Protein AF-A0A4R5PEP9-F1 (afdb_monomer_lite)

Organism: NCBI:txid948102

Secondary structure (DSSP, 8-state):
-HHHHHHHHHHHHHHHHSBPSSSPP---EE-GGGB-HHHHHHHHHHHHTT-S-SSGGG-SS----SS-SS--HHHHHHHHHHHHHHHHHHHHTT-HHHHHHHHHHHHHHHHHHHHTTTHHHHHHHHHHHT--B-TTSEE--GGGS----SS-SS----S---S----PPPSSB--TTHHHHHHHHHHHHHHHHHHHHHHHTT---SSPPP-HHHHHHHHHHHHHHHHHHHHHHHHH--TT-HHHHHHHHHHHHHHHHHHHHHHHHHHHHHHHHHHHHHHHHHHHHSS---------HHHHHHHHHHHHHHHHHTT---

Foldseek 3Di:
DVVLLVVLLVLLVVQQQDFDPDQDFWLKDFDCVQAFPVVVVVVVVCVVVCLDPRAPLPNPDPSDDQPLDQLDVVLLVVQLVVLVVQLVVCVVVVNPVSNVVSVVSNVVSVCCNVVVVCVVVSQVVCVVVRRGHDDCSIHTQDVQVQDDPDDDDDDPPDPDDPHRDDRDGRPGGCHNLSSLLVLLVVLLVLLVVLVVVCVVVVNDDVDDRDPSSVLSSVLRVLSSVLVVLVVVCVVPPDPPPVVSVVVSVVSSSVSSVSSSVSNVVSVVSVVSVVVVVVVVVVCVVPPDPPPCDDPCVVVVVVVVVVVVVVCVVVVNDD

pLDDT: mean 74.17, std 15.55, range [28.64, 94.75]

Radius of gyration: 32.86 Å; chains: 1; bounding box: 74×78×91 Å

Sequence (318 aa):
MVGTITAISERIEAASLGRWPGPPHGYPRLNEAKLGRFSLGKARRALACGFVARQPQLQLVPMRHAPAGPVSLHELAVVAAAALGVCVVSAIVHSQAGFVAGVAVLFAGFFVLQTGIHRPVVRTVLNATGFRYDLGAIEYVPWVYGLPVAAASGRTFAAALPLPTPARRPNGAVGPDCAIVVVAEQICAELRQDQQYARDVGLVLGKTPVDTKEQMHQIAWAVADLIAHRQRVQAIAGEGDRDWINAVTEERQALIERVAALELRRQEMTEALEVMAEAAAELSDSAPAAPVVPDLSDLYANSLVHRQAANVIAGGAR

Structure (mmCIF, N/CA/C/O backbone):
data_AF-A0A4R5PEP9-F1
#
_entry.id   AF-A0A4R5PEP9-F1
#
loop_
_atom_site.group_PDB
_atom_site.id
_atom_site.type_symbol
_atom_site.label_atom_id
_atom_site.label_alt_id
_atom_site.label_comp_id
_atom_site.label_asym_id
_atom_site.label_entity_id
_atom_site.label_seq_id
_atom_site.pdbx_PDB_ins_code
_atom_site.Cartn_x
_atom_site.Cartn_y
_atom_site.Cartn_z
_atom_site.occupancy
_atom_site.B_iso_or_equiv
_atom_site.auth_seq_id
_atom_site.auth_comp_id
_atom_site.auth_asym_id
_atom_site.auth_atom_id
_atom_site.pdbx_PDB_model_num
ATOM 1 N N . MET A 1 1 ? -1.327 -4.677 25.835 1.00 61.41 1 MET A N 1
ATOM 2 C CA . MET A 1 1 ? -0.383 -4.776 24.698 1.00 61.41 1 MET A CA 1
ATOM 3 C C . MET A 1 1 ? 0.039 -6.218 24.422 1.00 61.41 1 MET A C 1
ATOM 5 O O . MET A 1 1 ? -0.234 -6.680 23.327 1.00 61.41 1 MET A O 1
ATOM 9 N N . VAL A 1 2 ? 0.604 -6.958 25.391 1.00 69.88 2 VAL A N 1
ATOM 10 C CA . VAL A 1 2 ? 1.016 -8.371 25.191 1.00 69.88 2 VAL A CA 1
ATOM 11 C C . VAL A 1 2 ? -0.133 -9.263 24.689 1.00 69.88 2 VAL A C 1
ATOM 13 O O . VAL A 1 2 ? 0.041 -9.959 23.698 1.00 69.88 2 VAL A O 1
ATOM 16 N N . GLY A 1 3 ? -1.332 -9.171 25.281 1.00 81.00 3 GLY A N 1
ATOM 17 C CA . GLY A 1 3 ? -2.499 -9.943 24.816 1.00 81.00 3 GLY A CA 1
ATOM 18 C C . GLY A 1 3 ? -2.953 -9.602 23.388 1.00 81.00 3 GLY A C 1
ATOM 19 O O . GLY A 1 3 ? -3.305 -10.492 22.621 1.00 81.00 3 GLY A O 1
ATOM 20 N N . THR A 1 4 ? -2.878 -8.325 22.999 1.00 83.62 4 THR A N 1
ATOM 21 C CA . THR A 1 4 ? -3.208 -7.863 21.640 1.00 83.62 4 THR A CA 1
ATOM 22 C C 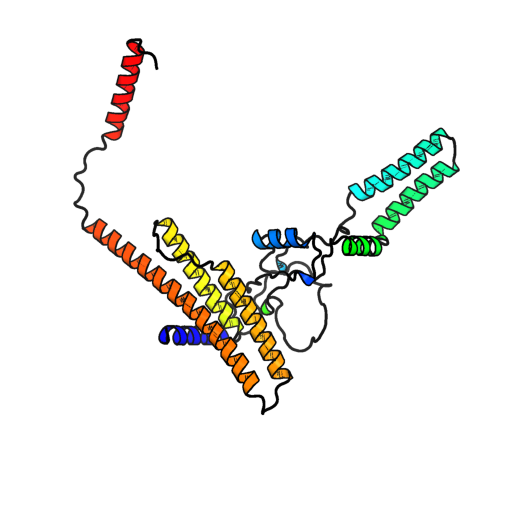. THR A 1 4 ? -2.215 -8.404 20.612 1.00 83.62 4 THR A C 1
ATOM 24 O O . THR A 1 4 ? -2.617 -8.803 19.525 1.00 83.62 4 THR A O 1
ATOM 27 N N . ILE A 1 5 ? -0.924 -8.457 20.956 1.00 84.94 5 ILE A N 1
ATOM 28 C CA . ILE A 1 5 ? 0.119 -8.997 20.075 1.00 84.94 5 ILE A CA 1
ATOM 29 C C . ILE A 1 5 ? -0.123 -10.488 19.820 1.00 84.94 5 ILE A C 1
ATOM 31 O O . ILE A 1 5 ? -0.126 -10.899 18.664 1.00 84.94 5 ILE A O 1
ATOM 35 N N . THR A 1 6 ? -0.401 -11.284 20.859 1.00 89.81 6 THR A N 1
ATOM 36 C CA . THR A 1 6 ? -0.697 -12.719 20.703 1.00 89.81 6 THR A CA 1
ATOM 37 C C . THR A 1 6 ? -1.926 -12.956 19.825 1.00 89.81 6 THR A C 1
ATOM 39 O O . THR A 1 6 ? -1.854 -13.730 18.874 1.00 89.81 6 THR A O 1
ATOM 42 N N . ALA A 1 7 ? -3.018 -12.222 20.064 1.00 91.31 7 ALA A N 1
ATOM 43 C CA . ALA A 1 7 ? -4.235 -12.338 19.259 1.00 91.31 7 ALA A CA 1
ATOM 44 C C . ALA A 1 7 ? -4.005 -11.974 17.779 1.00 91.31 7 ALA A C 1
ATOM 46 O O . ALA A 1 7 ? -4.570 -12.592 16.876 1.00 91.31 7 ALA A O 1
ATOM 47 N N . ILE A 1 8 ? -3.158 -10.976 17.508 1.00 92.38 8 ILE A N 1
ATOM 48 C CA . ILE A 1 8 ? -2.789 -10.598 16.139 1.00 92.38 8 ILE A CA 1
ATOM 49 C C . ILE A 1 8 ? -1.901 -11.659 15.492 1.00 92.38 8 ILE A C 1
ATOM 51 O O . ILE A 1 8 ? -2.132 -11.997 14.332 1.00 92.38 8 ILE A O 1
ATOM 55 N N . SER A 1 9 ? -0.943 -12.229 16.223 1.00 90.88 9 SER A N 1
ATOM 56 C CA . SER A 1 9 ? -0.132 -13.349 15.736 1.00 90.88 9 SER A CA 1
ATOM 57 C C . SER A 1 9 ? -0.999 -14.546 15.342 1.00 90.88 9 SER A C 1
ATOM 59 O O . SER A 1 9 ? -0.843 -15.056 14.236 1.00 90.88 9 SER A O 1
ATOM 61 N N . GLU A 1 10 ? -1.975 -14.927 16.168 1.00 93.81 10 GLU A N 1
ATOM 62 C CA . GLU A 1 10 ? -2.927 -16.005 15.859 1.00 93.81 10 GLU A CA 1
ATOM 63 C C . GLU A 1 10 ? -3.783 -15.685 14.622 1.00 93.81 10 GLU A C 1
ATOM 65 O O . GLU A 1 10 ? -3.951 -16.529 13.738 1.00 93.81 10 GLU A O 1
ATOM 70 N N . ARG A 1 11 ? -4.277 -14.442 14.495 1.00 94.75 11 ARG A N 1
ATOM 71 C CA . ARG A 1 11 ? -4.997 -13.988 13.287 1.00 94.75 11 ARG A CA 1
ATOM 72 C C . ARG A 1 11 ? -4.119 -14.070 12.037 1.00 94.75 11 ARG A C 1
ATOM 74 O O . ARG A 1 11 ? -4.609 -14.465 10.979 1.00 94.75 11 ARG A O 1
ATOM 81 N N . ILE A 1 12 ? -2.839 -13.712 12.141 1.00 93.38 12 ILE A N 1
ATOM 82 C CA . ILE A 1 12 ? -1.870 -13.794 11.039 1.00 93.38 12 ILE A CA 1
ATOM 83 C C . ILE A 1 12 ? -1.604 -15.255 10.670 1.00 93.38 12 ILE A C 1
ATOM 85 O O . ILE A 1 12 ? -1.601 -15.588 9.486 1.00 93.38 12 ILE A O 1
ATOM 89 N N . GLU A 1 13 ? -1.422 -16.141 11.647 1.00 93.38 13 GLU A N 1
ATOM 90 C CA . GLU A 1 13 ? -1.238 -17.574 11.403 1.00 93.38 13 GLU A CA 1
ATOM 91 C C . GLU A 1 13 ? -2.459 -18.184 10.709 1.00 93.38 13 GLU A C 1
ATOM 93 O O . GLU A 1 13 ? -2.311 -18.832 9.668 1.00 93.38 13 GLU A O 1
ATOM 98 N N . ALA A 1 14 ? -3.669 -17.886 11.186 1.00 92.38 14 ALA A N 1
ATOM 99 C CA . ALA A 1 14 ? -4.906 -18.328 10.549 1.00 92.38 14 ALA A CA 1
ATOM 100 C C . ALA A 1 14 ? -5.034 -17.803 9.106 1.00 92.38 14 ALA A C 1
ATOM 102 O O . ALA A 1 14 ? -5.351 -18.561 8.184 1.00 92.38 14 ALA A O 1
ATOM 103 N N . ALA A 1 15 ? -4.730 -16.520 8.878 1.00 91.56 15 ALA A N 1
ATOM 104 C CA . ALA A 1 15 ? -4.754 -15.917 7.547 1.00 91.56 15 ALA A CA 1
ATOM 105 C C . ALA A 1 15 ? -3.687 -16.507 6.608 1.00 91.56 15 ALA A C 1
ATOM 107 O O . ALA A 1 15 ? -3.926 -16.616 5.405 1.00 91.56 15 ALA A O 1
ATOM 108 N N . SER A 1 16 ? -2.535 -16.927 7.140 1.00 91.56 16 SER A N 1
ATOM 109 C CA . SER A 1 16 ? -1.430 -17.483 6.350 1.00 91.56 16 SER A CA 1
ATOM 110 C C . SER A 1 16 ? -1.781 -18.796 5.657 1.00 91.56 16 SER A C 1
ATOM 112 O O . SER A 1 16 ? -1.345 -19.022 4.525 1.00 91.56 16 SER A O 1
ATOM 114 N N . LEU A 1 17 ? -2.600 -19.622 6.314 1.00 90.44 17 LEU A N 1
ATOM 115 C CA . LEU A 1 17 ? -3.097 -20.902 5.806 1.00 90.44 17 LEU A CA 1
ATOM 116 C C . LEU A 1 17 ? -4.329 -20.725 4.905 1.00 90.44 17 LEU A C 1
ATOM 118 O O . LEU A 1 17 ? -4.669 -21.608 4.115 1.00 90.44 17 LEU A O 1
ATOM 122 N N . GLY A 1 18 ? -5.000 -19.579 5.023 1.00 86.06 18 GLY A N 1
ATOM 123 C CA . GLY A 1 18 ? -6.186 -19.233 4.259 1.00 86.06 18 GLY A CA 1
ATOM 124 C C . GLY A 1 18 ? -5.909 -18.940 2.784 1.00 86.06 18 GLY A C 1
ATOM 125 O O . GLY A 1 18 ? -4.776 -18.761 2.329 1.00 86.06 18 GLY A O 1
ATOM 126 N N . ARG A 1 19 ? -6.996 -18.859 2.013 1.00 85.12 19 ARG A N 1
ATOM 127 C CA . ARG A 1 19 ? -6.963 -18.328 0.645 1.00 85.12 19 ARG A CA 1
ATOM 128 C C . ARG A 1 19 ? -6.951 -16.806 0.680 1.00 85.12 19 ARG A C 1
ATOM 130 O O . ARG A 1 19 ? -7.539 -16.197 1.569 1.00 85.12 19 ARG A O 1
ATOM 137 N N . TRP A 1 20 ? -6.383 -16.199 -0.357 1.00 82.12 20 TRP A N 1
ATOM 138 C CA . TRP A 1 20 ? -6.458 -14.755 -0.557 1.00 82.12 20 TRP A CA 1
ATOM 139 C C . TRP A 1 20 ? -7.922 -14.261 -0.544 1.00 82.12 20 TRP A C 1
ATOM 141 O O . TRP A 1 20 ? -8.744 -14.773 -1.324 1.00 82.12 20 TRP A O 1
ATOM 151 N N . PRO A 1 21 ? -8.266 -13.261 0.294 1.00 82.88 21 PRO A N 1
ATOM 152 C CA . PRO A 1 21 ? -9.639 -12.761 0.411 1.00 82.88 21 PRO A CA 1
ATOM 153 C C . PRO A 1 21 ? -10.102 -12.058 -0.871 1.00 82.88 21 PRO A C 1
ATOM 155 O O . PRO A 1 21 ? -11.269 -12.128 -1.251 1.00 82.88 21 PRO A O 1
ATOM 158 N N . GLY A 1 22 ? -9.163 -11.446 -1.590 1.00 81.69 22 GLY A N 1
ATOM 159 C CA . GLY A 1 22 ? -9.367 -10.746 -2.848 1.00 81.69 22 GLY A CA 1
ATOM 160 C C . GLY A 1 22 ? -8.065 -10.663 -3.644 1.00 81.69 22 GLY A C 1
ATOM 161 O O . GLY A 1 22 ? -7.030 -11.157 -3.192 1.00 81.69 22 GLY A O 1
ATOM 162 N N . PRO A 1 23 ? -8.098 -10.084 -4.854 1.00 77.00 23 PRO A N 1
ATOM 163 C CA . PRO A 1 23 ? -6.879 -9.733 -5.569 1.00 77.00 23 PRO A CA 1
ATOM 164 C C . PRO A 1 23 ? -6.067 -8.750 -4.711 1.00 77.00 23 PRO A C 1
ATOM 166 O O . PRO A 1 23 ? -6.632 -7.742 -4.282 1.00 77.00 23 PRO A O 1
ATOM 169 N N . PRO A 1 24 ? -4.781 -9.018 -4.438 1.00 76.25 24 PRO A N 1
ATOM 170 C CA . PRO A 1 24 ? -4.016 -8.204 -3.508 1.00 76.25 24 PRO A CA 1
ATOM 171 C C . PRO A 1 24 ? -3.857 -6.766 -4.001 1.00 76.25 24 PRO A C 1
ATOM 173 O O . PRO A 1 24 ? -3.758 -6.496 -5.207 1.00 76.25 24 PRO A O 1
ATOM 176 N N . HIS A 1 25 ? -3.796 -5.834 -3.054 1.00 81.50 25 HIS A N 1
ATOM 177 C CA . HIS A 1 25 ? -3.420 -4.459 -3.340 1.00 81.50 25 HIS A CA 1
ATOM 178 C C . HIS A 1 25 ? -1.918 -4.366 -3.613 1.00 81.50 25 HIS A C 1
ATOM 180 O O . HIS A 1 25 ? -1.113 -5.046 -2.977 1.00 81.50 25 HIS A O 1
ATOM 186 N N . GLY A 1 26 ? -1.538 -3.510 -4.566 1.00 75.12 26 GLY A N 1
ATOM 187 C CA . GLY A 1 26 ? -0.158 -3.441 -5.031 1.00 75.12 26 GLY A CA 1
ATOM 188 C C . GLY A 1 26 ? 0.692 -2.268 -4.580 1.00 75.12 26 GLY A C 1
ATOM 189 O O . GLY A 1 26 ? 1.854 -2.222 -4.963 1.00 75.12 26 GLY A O 1
ATOM 190 N N . TYR A 1 27 ? 0.153 -1.358 -3.767 1.00 83.38 27 TYR A N 1
ATOM 191 C CA . TYR A 1 27 ? 0.903 -0.290 -3.086 1.00 83.38 27 TYR A CA 1
ATOM 192 C C . TYR A 1 27 ? 2.051 0.314 -3.921 1.00 83.38 27 TYR A C 1
ATOM 194 O O . TYR A 1 27 ? 3.219 0.098 -3.600 1.00 83.38 27 TYR A O 1
ATOM 202 N N . PRO A 1 28 ? 1.745 1.065 -4.995 1.00 82.00 28 PRO A N 1
ATOM 203 C CA . PRO A 1 28 ? 2.768 1.591 -5.891 1.00 82.00 28 PRO A CA 1
ATOM 204 C C . PRO A 1 28 ? 3.736 2.519 -5.150 1.00 82.00 28 PRO A C 1
ATOM 206 O O . PRO A 1 28 ? 3.300 3.402 -4.411 1.00 82.00 28 PRO A O 1
ATOM 209 N N . ARG A 1 29 ? 5.036 2.355 -5.394 1.00 81.31 29 ARG A N 1
ATOM 210 C CA . ARG A 1 29 ? 6.121 3.231 -4.934 1.00 81.31 29 ARG A CA 1
ATOM 211 C C . ARG A 1 29 ? 6.857 3.815 -6.126 1.00 81.31 29 ARG A C 1
ATOM 213 O O . ARG A 1 29 ? 6.985 3.187 -7.175 1.00 81.31 29 ARG A O 1
ATOM 220 N N . LEU A 1 30 ? 7.351 5.035 -5.952 1.00 82.31 30 LEU A N 1
ATOM 221 C CA . LEU A 1 30 ? 8.169 5.704 -6.949 1.00 82.31 30 LEU A CA 1
ATOM 222 C C . LEU A 1 30 ? 9.654 5.436 -6.693 1.00 82.31 30 LEU A C 1
ATOM 224 O O . LEU A 1 30 ? 10.160 5.738 -5.614 1.00 82.31 30 LEU A O 1
ATOM 228 N N . ASN A 1 31 ? 10.361 4.935 -7.701 1.00 80.81 31 ASN A N 1
ATOM 229 C CA . ASN A 1 31 ? 11.815 4.899 -7.700 1.00 80.81 31 ASN A CA 1
ATOM 230 C C . ASN A 1 31 ? 12.352 6.168 -8.369 1.00 80.81 31 ASN A C 1
ATOM 232 O O . ASN A 1 31 ? 12.391 6.294 -9.595 1.00 80.81 31 ASN A O 1
ATOM 236 N N . GLU A 1 32 ? 12.762 7.124 -7.541 1.00 82.69 32 GLU A N 1
ATOM 237 C CA . GLU A 1 32 ? 13.204 8.443 -7.998 1.00 82.69 32 GLU A CA 1
ATOM 238 C C . GLU A 1 32 ? 14.490 8.385 -8.823 1.00 82.69 32 GLU A C 1
ATOM 240 O O . GLU A 1 32 ? 14.664 9.187 -9.738 1.00 82.69 32 GLU A O 1
ATOM 245 N N . ALA A 1 33 ? 15.348 7.389 -8.584 1.00 80.44 33 ALA A N 1
ATOM 246 C CA . ALA A 1 33 ? 16.580 7.212 -9.346 1.00 80.44 33 ALA A CA 1
ATOM 247 C C . ALA A 1 33 ? 16.303 6.890 -10.825 1.00 80.44 33 ALA A C 1
ATOM 249 O O . ALA A 1 33 ? 17.102 7.228 -11.697 1.00 80.44 33 ALA A O 1
ATOM 250 N N . LYS A 1 34 ? 15.147 6.293 -11.132 1.00 74.75 34 LYS A N 1
ATOM 251 C CA . LYS A 1 34 ? 14.708 5.928 -12.490 1.00 74.75 34 LYS A CA 1
ATOM 252 C C . LYS A 1 34 ? 13.963 7.057 -13.214 1.00 74.75 34 LYS A C 1
ATOM 254 O O . LYS A 1 34 ? 13.465 6.877 -14.328 1.00 74.75 34 LYS A O 1
ATOM 259 N N . LEU A 1 35 ? 13.889 8.238 -12.598 1.00 77.62 35 LEU A N 1
ATOM 260 C CA . LEU A 1 35 ? 13.187 9.405 -13.119 1.00 77.62 35 LEU A CA 1
ATOM 261 C C . LEU A 1 35 ? 14.139 10.582 -13.300 1.00 77.62 35 LEU A C 1
ATOM 263 O O . LEU A 1 35 ? 15.104 10.768 -12.566 1.00 77.62 35 LEU A O 1
ATOM 267 N N . GLY A 1 36 ? 13.868 11.382 -14.321 1.00 79.94 36 GLY A N 1
ATOM 268 C CA . GLY A 1 36 ? 14.505 12.671 -14.510 1.00 79.94 36 GLY A CA 1
ATOM 269 C C . GLY A 1 36 ? 13.875 13.744 -13.620 1.00 79.94 36 GLY A C 1
ATOM 270 O O . GLY A 1 36 ? 12.715 13.652 -13.211 1.00 79.94 36 GLY A O 1
ATOM 271 N N . ARG A 1 37 ? 14.630 14.815 -13.355 1.00 81.44 37 ARG A N 1
ATOM 272 C CA . ARG A 1 37 ? 14.193 15.938 -12.505 1.00 81.44 37 ARG A CA 1
ATOM 273 C C . ARG A 1 37 ? 12.828 16.524 -12.895 1.00 81.44 37 ARG A C 1
ATOM 275 O O . ARG A 1 37 ? 12.067 16.929 -12.022 1.00 81.44 37 ARG A O 1
ATOM 282 N N . PHE A 1 38 ? 12.497 16.544 -14.190 1.00 76.56 38 PHE A N 1
ATOM 283 C CA . PHE A 1 38 ? 11.253 17.137 -14.687 1.00 76.56 38 PHE A CA 1
ATOM 284 C C . PHE A 1 38 ? 10.072 16.161 -14.684 1.00 76.56 38 PHE A C 1
ATOM 286 O O . PHE A 1 38 ? 8.922 16.586 -14.569 1.00 76.56 38 PHE A O 1
ATOM 293 N N . SER A 1 39 ? 10.328 14.853 -14.768 1.00 73.56 39 SER A N 1
ATOM 294 C CA . SER A 1 39 ? 9.279 13.829 -14.705 1.00 73.56 39 SER A CA 1
ATOM 295 C C . SER A 1 39 ? 8.881 13.494 -13.265 1.00 73.56 39 SER A C 1
ATOM 297 O O . SER A 1 39 ? 7.717 13.183 -13.007 1.00 73.56 39 SER A O 1
ATOM 299 N N . LEU A 1 40 ? 9.804 13.649 -12.313 1.00 81.12 40 LEU A N 1
ATOM 300 C CA . LEU A 1 40 ? 9.613 13.322 -10.900 1.00 81.12 40 LEU A CA 1
ATOM 301 C C . LEU A 1 40 ? 8.443 14.079 -10.252 1.00 81.12 40 LEU A C 1
ATOM 303 O O . LEU A 1 40 ? 7.574 13.459 -9.642 1.00 81.12 40 LEU A O 1
ATOM 307 N N . GLY A 1 41 ? 8.340 15.399 -10.438 1.00 79.31 41 GLY A N 1
ATOM 308 C CA . GLY A 1 41 ? 7.251 16.188 -9.843 1.00 79.31 41 GLY A CA 1
ATOM 309 C C . GLY A 1 41 ? 5.861 15.834 -10.389 1.00 79.31 41 GLY A C 1
ATOM 310 O O . GLY A 1 41 ? 4.860 15.923 -9.673 1.00 79.31 41 GLY A O 1
ATOM 311 N N . LYS A 1 42 ? 5.785 15.408 -11.655 1.00 78.00 42 LYS A N 1
ATOM 312 C CA . LYS A 1 42 ? 4.544 14.924 -12.270 1.00 78.00 42 LYS A CA 1
ATOM 313 C C . LYS A 1 42 ? 4.190 13.530 -11.758 1.00 78.00 42 LYS A C 1
ATOM 315 O O . LYS A 1 42 ? 3.029 13.279 -11.454 1.00 78.00 42 LYS A O 1
ATOM 320 N N . ALA A 1 43 ? 5.184 12.656 -11.622 1.00 74.81 43 ALA A N 1
ATOM 321 C CA . ALA A 1 43 ? 4.986 11.303 -11.124 1.00 74.81 43 ALA A CA 1
ATOM 322 C C . ALA A 1 43 ? 4.577 11.284 -9.640 1.00 74.81 43 ALA A C 1
ATOM 324 O O . ALA A 1 43 ? 3.622 10.594 -9.292 1.00 74.81 43 ALA A O 1
ATOM 325 N N . ARG A 1 44 ? 5.201 12.115 -8.787 1.00 81.31 44 ARG A N 1
ATOM 326 C CA . ARG A 1 44 ? 4.790 12.299 -7.382 1.00 81.31 44 ARG A CA 1
ATOM 327 C C . ARG A 1 44 ? 3.342 12.779 -7.273 1.00 81.31 44 ARG A C 1
ATOM 329 O O . ARG A 1 44 ? 2.564 12.198 -6.526 1.00 81.31 44 ARG A O 1
ATOM 336 N N . ARG A 1 45 ? 2.952 13.787 -8.064 1.00 79.25 45 ARG A N 1
ATOM 337 C CA . ARG A 1 45 ? 1.557 14.265 -8.110 1.00 79.25 45 ARG A CA 1
ATOM 338 C C . ARG A 1 45 ? 0.591 13.182 -8.580 1.00 79.25 45 ARG A C 1
ATOM 340 O O . ARG A 1 45 ? -0.456 13.001 -7.974 1.00 79.25 45 ARG A O 1
ATOM 347 N N . ALA A 1 46 ? 0.952 12.433 -9.619 1.00 74.69 46 ALA A N 1
ATOM 348 C CA . ALA A 1 46 ? 0.124 11.341 -10.113 1.00 74.69 46 ALA A CA 1
ATOM 349 C C . ALA A 1 46 ? -0.084 10.235 -9.061 1.00 74.69 46 ALA A C 1
ATOM 351 O O . ALA A 1 46 ? -1.187 9.702 -8.947 1.00 74.69 46 ALA A O 1
ATOM 352 N N . LEU A 1 47 ? 0.943 9.928 -8.264 1.00 77.44 47 LEU A N 1
ATOM 353 C CA . LEU A 1 47 ? 0.852 8.974 -7.159 1.00 77.44 47 LEU A CA 1
ATOM 354 C C . LEU A 1 47 ? 0.003 9.522 -5.999 1.00 77.44 47 LEU A C 1
ATOM 356 O O . LEU A 1 47 ? -0.891 8.828 -5.516 1.00 77.44 47 LEU A O 1
ATOM 360 N N . ALA A 1 48 ? 0.209 10.783 -5.609 1.00 76.94 48 ALA A N 1
ATOM 361 C CA . ALA A 1 48 ? -0.552 11.438 -4.543 1.00 76.94 48 ALA A CA 1
ATOM 362 C C . ALA A 1 48 ? -2.056 11.516 -4.862 1.00 76.94 48 ALA A C 1
ATOM 364 O O . ALA A 1 48 ? -2.887 11.135 -4.037 1.00 76.94 48 ALA A O 1
ATOM 365 N N . CYS A 1 49 ? -2.401 11.921 -6.088 1.00 75.12 49 CYS A N 1
ATOM 366 C CA . CYS A 1 49 ? -3.781 12.028 -6.561 1.00 75.12 49 CYS A CA 1
ATOM 367 C C . CYS A 1 49 ? -4.439 10.672 -6.882 1.00 75.12 49 CYS A C 1
ATOM 369 O O . CYS A 1 49 ? -5.600 10.646 -7.272 1.00 75.12 49 CYS A O 1
ATOM 371 N N . GLY A 1 50 ? -3.724 9.547 -6.747 1.00 69.00 50 GLY A N 1
ATOM 372 C CA . GLY A 1 50 ? -4.278 8.215 -7.014 1.00 69.00 50 GLY A CA 1
ATOM 373 C C . GLY A 1 50 ? -4.486 7.893 -8.497 1.00 69.00 50 GLY A C 1
ATOM 374 O O . GLY A 1 50 ? -5.165 6.922 -8.814 1.00 69.00 50 GLY A O 1
ATOM 375 N N . PHE A 1 51 ? -3.881 8.661 -9.410 1.00 68.19 51 PHE A N 1
ATOM 376 C CA . PHE A 1 51 ? -3.897 8.360 -10.847 1.00 68.19 51 PHE A CA 1
ATOM 377 C C . PHE A 1 51 ? -3.053 7.126 -11.197 1.00 68.19 51 PHE A C 1
ATOM 379 O O . PHE A 1 51 ? -3.208 6.550 -12.272 1.00 68.19 51 PHE A O 1
ATOM 386 N N . VAL A 1 52 ? -2.157 6.707 -10.296 1.00 66.00 52 VAL A N 1
ATOM 387 C CA . VAL A 1 52 ? -1.462 5.420 -10.387 1.00 66.00 52 VAL A CA 1
ATOM 388 C C . VAL A 1 52 ? -2.344 4.345 -9.777 1.00 66.00 52 VAL A C 1
ATOM 390 O O . VAL A 1 52 ? -2.556 4.318 -8.564 1.00 66.00 52 VAL A O 1
ATOM 393 N N . ALA A 1 53 ? -2.841 3.446 -10.623 1.00 63.38 53 ALA A N 1
ATOM 394 C CA . ALA A 1 53 ? -3.666 2.339 -10.174 1.00 63.38 53 ALA A CA 1
ATOM 395 C C . ALA A 1 53 ? -2.918 1.475 -9.148 1.00 63.38 53 ALA A C 1
ATOM 397 O O . ALA A 1 53 ? -1.722 1.202 -9.295 1.00 63.38 53 ALA A O 1
ATOM 398 N N . ARG A 1 54 ? -3.647 1.006 -8.126 1.00 66.25 54 ARG A N 1
ATOM 399 C CA . ARG A 1 54 ? -3.119 0.114 -7.079 1.00 66.25 54 ARG A CA 1
ATOM 400 C C . ARG A 1 54 ? -2.637 -1.226 -7.623 1.00 66.25 54 ARG A C 1
ATOM 402 O O . ARG A 1 54 ? -1.879 -1.897 -6.939 1.00 66.25 54 ARG A O 1
ATOM 409 N N . GLN A 1 55 ? -3.058 -1.608 -8.823 1.00 63.97 55 GLN A N 1
ATOM 410 C CA . GLN A 1 55 ? -2.596 -2.803 -9.512 1.00 63.97 55 GLN A CA 1
ATOM 411 C C . GLN A 1 55 ? -1.989 -2.410 -10.860 1.00 63.97 55 GLN A C 1
ATOM 413 O O . GLN A 1 55 ? -2.563 -1.568 -11.556 1.00 63.97 55 GLN A O 1
ATOM 418 N N . PRO A 1 56 ? -0.870 -3.034 -11.260 1.00 60.78 56 PRO A N 1
ATOM 419 C CA . PRO A 1 56 ? -0.203 -2.738 -12.522 1.00 60.78 56 PRO A CA 1
ATOM 420 C C . PRO A 1 56 ? -1.116 -3.045 -13.715 1.00 60.78 56 PRO A C 1
ATOM 422 O O . PRO A 1 56 ? -1.115 -2.315 -14.697 1.00 60.78 56 PRO A O 1
ATOM 425 N N . GLN A 1 57 ? -1.965 -4.070 -13.592 1.00 56.19 57 GLN A N 1
ATOM 426 C CA . GLN A 1 57 ? -2.924 -4.489 -14.621 1.00 56.19 57 GLN A CA 1
ATOM 427 C C . GLN A 1 57 ? -4.068 -3.485 -14.832 1.00 56.19 57 GLN A C 1
ATOM 429 O O . GLN A 1 57 ? -4.695 -3.488 -15.882 1.00 56.19 57 GLN A O 1
ATOM 434 N N . LEU A 1 58 ? -4.332 -2.612 -13.856 1.00 49.53 58 LEU A N 1
ATOM 435 C CA . LEU A 1 58 ? -5.369 -1.580 -13.935 1.00 49.53 58 LEU A CA 1
ATOM 436 C C . LEU A 1 58 ? -4.804 -0.209 -14.339 1.00 49.53 58 LEU A C 1
ATOM 438 O O . LEU A 1 58 ? -5.534 0.784 -14.316 1.00 49.53 58 LEU A O 1
ATOM 442 N N . GLN A 1 59 ? -3.517 -0.114 -14.702 1.00 55.66 59 GLN A N 1
ATOM 443 C CA . GLN A 1 59 ? -2.977 1.113 -15.286 1.00 55.66 59 GLN A CA 1
ATOM 444 C C . GLN A 1 59 ? -3.584 1.328 -16.679 1.00 55.66 59 GLN A C 1
ATOM 446 O O . GLN A 1 59 ? -3.076 0.854 -17.689 1.00 55.66 59 GLN A O 1
ATOM 451 N N . LEU A 1 60 ? -4.675 2.095 -16.724 1.00 43.81 60 LEU A N 1
ATOM 452 C CA . LEU A 1 60 ? -5.352 2.525 -17.955 1.00 43.81 60 LEU A CA 1
ATOM 453 C C . LEU A 1 60 ? -4.502 3.480 -18.803 1.00 43.81 60 LEU A C 1
ATOM 455 O O . LEU A 1 60 ? -4.794 3.714 -19.972 1.00 43.81 60 LEU A O 1
ATOM 459 N N . VAL A 1 61 ? -3.454 4.049 -18.211 1.00 42.84 61 VAL A N 1
ATOM 460 C CA . VAL A 1 61 ? -2.559 4.988 -18.872 1.00 42.84 61 VAL A CA 1
ATOM 461 C C . VAL A 1 61 ? -1.147 4.440 -18.726 1.00 42.84 61 VAL A C 1
ATOM 463 O O . VAL A 1 61 ? -0.630 4.453 -17.605 1.00 42.84 61 VAL A O 1
ATOM 466 N N . PRO A 1 62 ? -0.479 3.999 -19.809 1.00 47.75 62 PRO A N 1
ATOM 467 C CA . PRO A 1 62 ? 0.968 3.890 -19.769 1.00 47.75 62 PRO A CA 1
ATOM 468 C C . PRO A 1 62 ? 1.454 5.293 -19.422 1.00 47.75 62 PRO A C 1
ATOM 470 O O . PRO A 1 62 ? 1.249 6.217 -20.213 1.00 47.75 62 PRO A O 1
ATOM 473 N N . MET A 1 63 ? 1.982 5.491 -18.206 1.00 47.28 63 MET A N 1
ATOM 474 C CA . MET A 1 63 ? 2.601 6.756 -17.812 1.00 47.28 63 MET A CA 1
ATOM 475 C C . MET A 1 63 ? 3.511 7.148 -18.963 1.00 47.28 63 MET A C 1
ATOM 477 O O . MET A 1 63 ? 4.457 6.413 -19.254 1.00 47.28 63 MET A O 1
ATOM 481 N N . ARG A 1 64 ? 3.085 8.196 -19.691 1.00 44.38 64 ARG A N 1
ATOM 482 C CA . ARG A 1 64 ? 3.515 8.457 -21.065 1.00 44.38 64 ARG A CA 1
ATOM 483 C C . ARG A 1 64 ? 5.007 8.221 -21.137 1.00 44.38 64 ARG A C 1
ATOM 485 O O . ARG A 1 64 ? 5.766 8.941 -20.487 1.00 44.38 64 ARG A O 1
ATOM 492 N N . HIS A 1 65 ? 5.391 7.201 -21.902 1.00 46.06 65 HIS A N 1
ATOM 493 C CA . HIS A 1 65 ? 6.758 7.072 -22.364 1.00 46.06 65 HIS A CA 1
ATOM 494 C C . HIS A 1 65 ? 7.168 8.473 -22.824 1.00 46.06 65 HIS A C 1
ATOM 496 O O . HIS A 1 65 ? 6.365 9.163 -23.465 1.00 46.06 65 HIS A O 1
ATOM 502 N N . ALA A 1 66 ? 8.340 8.939 -22.385 1.00 38.97 66 ALA A N 1
ATOM 503 C CA . ALA A 1 66 ? 8.933 10.193 -22.847 1.00 38.97 66 ALA A CA 1
ATOM 504 C C . ALA A 1 66 ? 8.616 10.399 -24.345 1.00 38.97 66 ALA A C 1
ATOM 506 O O . ALA A 1 66 ? 8.630 9.384 -25.032 1.00 38.97 66 ALA A O 1
ATOM 507 N N . PRO A 1 67 ? 8.324 11.626 -24.832 1.00 43.22 67 PRO A N 1
ATOM 508 C CA . PRO A 1 67 ? 7.445 11.978 -25.970 1.00 43.22 67 PRO A CA 1
ATOM 509 C C . PRO A 1 67 ? 7.477 11.207 -27.308 1.00 43.22 67 PRO A C 1
ATOM 511 O O . PRO A 1 67 ? 6.714 11.553 -28.195 1.00 43.22 67 PRO A O 1
ATOM 514 N N . ALA A 1 68 ? 8.217 10.117 -27.456 1.00 43.50 68 ALA A N 1
ATOM 515 C CA . ALA A 1 68 ? 8.026 9.052 -28.436 1.00 43.50 68 ALA A CA 1
ATOM 516 C C . ALA A 1 68 ? 6.696 8.270 -28.263 1.00 43.50 68 ALA A C 1
ATOM 518 O O . ALA A 1 68 ? 6.667 7.041 -28.360 1.00 43.50 68 ALA A O 1
ATOM 519 N N . GLY A 1 69 ? 5.597 8.973 -27.973 1.00 48.56 69 GLY A N 1
ATOM 520 C CA . GLY A 1 69 ? 4.237 8.453 -28.101 1.00 48.56 69 GLY A CA 1
ATOM 521 C C . GLY A 1 69 ? 3.833 8.294 -29.577 1.00 48.56 69 GLY A C 1
ATOM 522 O O . GLY A 1 69 ? 4.673 8.460 -30.464 1.00 48.56 69 GLY A O 1
ATOM 523 N N . PRO A 1 70 ? 2.564 7.951 -29.874 1.00 51.00 70 PRO A N 1
ATOM 524 C CA . PRO A 1 70 ? 2.073 7.955 -31.253 1.00 51.00 70 PRO A CA 1
ATOM 525 C C . PRO A 1 70 ? 2.345 9.329 -31.878 1.00 51.00 70 PRO A C 1
ATOM 527 O O . PRO A 1 70 ? 2.139 10.334 -31.196 1.00 51.00 70 PRO A O 1
ATOM 530 N N . VAL A 1 71 ? 2.836 9.342 -33.127 1.00 52.28 71 VAL A N 1
ATOM 531 C CA . VAL A 1 71 ? 3.236 10.550 -33.877 1.00 52.28 71 VAL A CA 1
ATOM 532 C C . VAL A 1 71 ? 2.228 11.654 -33.602 1.00 52.28 71 VAL A C 1
ATOM 534 O O . VAL A 1 71 ? 1.051 11.531 -33.951 1.00 52.28 71 VAL A O 1
ATOM 537 N N . SER A 1 72 ? 2.657 12.699 -32.900 1.00 57.81 72 SER A N 1
ATOM 538 C CA . SER A 1 72 ? 1.726 13.764 -32.556 1.00 57.81 72 SER A CA 1
ATOM 539 C C . SER A 1 72 ? 1.459 14.591 -33.812 1.00 57.81 72 SER A C 1
ATOM 541 O O . SER A 1 72 ? 2.375 14.868 -34.586 1.00 57.81 72 SER A O 1
ATOM 543 N N . LEU A 1 73 ? 0.209 15.015 -34.031 1.00 57.28 73 LEU A N 1
ATOM 544 C CA . LEU A 1 73 ? -0.150 15.877 -35.172 1.00 57.28 73 LEU A CA 1
ATOM 545 C C . LEU A 1 73 ? 0.746 17.124 -35.266 1.00 57.28 73 LEU A C 1
ATOM 547 O O . LEU A 1 73 ? 0.972 17.652 -36.350 1.00 57.28 73 LEU A O 1
ATOM 551 N N . HIS A 1 74 ? 1.293 17.563 -34.132 1.00 63.91 74 HIS A N 1
ATOM 552 C CA . HIS A 1 74 ? 2.202 18.695 -34.056 1.00 63.91 74 HIS A CA 1
ATOM 553 C C . HIS A 1 74 ? 3.588 18.409 -34.663 1.00 63.91 74 HIS A C 1
ATOM 555 O O . HIS A 1 74 ? 4.128 19.262 -35.358 1.00 63.91 74 HIS A O 1
ATOM 561 N N . GLU A 1 75 ? 4.142 17.205 -34.483 1.00 65.62 75 GLU A N 1
ATOM 562 C CA . GLU A 1 75 ? 5.415 16.799 -35.109 1.00 65.62 75 GLU A CA 1
ATOM 563 C C . GLU A 1 75 ? 5.287 16.712 -36.636 1.00 65.62 75 GLU A C 1
ATOM 565 O O . GLU A 1 75 ? 6.170 17.155 -37.371 1.00 65.62 75 GLU A O 1
ATOM 570 N N . LEU A 1 76 ? 4.142 16.216 -37.114 1.00 67.62 76 LEU A N 1
ATOM 571 C CA . LEU A 1 76 ? 3.788 16.183 -38.535 1.00 67.62 76 LEU A CA 1
ATOM 572 C C . LEU A 1 76 ? 3.623 17.594 -39.121 1.00 67.62 76 LEU A C 1
ATOM 574 O O . LEU A 1 76 ? 4.064 17.851 -40.241 1.00 67.62 76 LEU A O 1
ATOM 578 N N . ALA A 1 77 ? 3.043 18.521 -38.354 1.00 73.44 77 ALA A N 1
ATOM 579 C CA . ALA A 1 77 ? 2.837 19.902 -38.779 1.00 73.44 77 ALA A CA 1
ATOM 580 C C . ALA A 1 77 ? 4.157 20.655 -39.010 1.00 73.44 77 ALA A C 1
ATOM 582 O O . ALA A 1 77 ? 4.252 21.425 -39.962 1.00 73.44 77 ALA A O 1
ATOM 583 N N . VAL A 1 78 ? 5.189 20.413 -38.193 1.00 77.19 78 VAL A N 1
ATOM 584 C CA . VAL A 1 78 ? 6.505 21.061 -38.354 1.00 77.19 78 VAL A CA 1
ATOM 585 C C . VAL A 1 78 ? 7.202 20.589 -39.632 1.00 77.19 78 VAL A C 1
ATOM 587 O O . VAL A 1 78 ? 7.708 21.411 -40.396 1.00 77.19 78 VAL A O 1
ATOM 590 N N . VAL A 1 79 ? 7.179 19.280 -39.905 1.00 76.62 79 VAL A N 1
ATOM 591 C CA . VAL A 1 79 ? 7.743 18.709 -41.142 1.00 76.62 79 VAL A CA 1
ATOM 592 C C . VAL A 1 79 ? 6.980 19.214 -42.369 1.00 76.62 79 VAL A C 1
ATOM 594 O O . VAL A 1 79 ? 7.596 19.614 -43.358 1.00 76.62 79 VAL A O 1
ATOM 597 N N . ALA A 1 80 ? 5.648 19.263 -42.291 1.00 75.75 80 ALA A N 1
ATOM 598 C CA . ALA A 1 80 ? 4.809 19.773 -43.368 1.00 75.75 80 ALA A CA 1
ATOM 599 C C . ALA A 1 80 ? 5.037 21.268 -43.634 1.00 75.75 80 ALA A C 1
ATOM 601 O O . ALA A 1 80 ? 5.153 21.665 -44.791 1.00 75.75 80 ALA A O 1
ATOM 602 N N . ALA A 1 81 ? 5.157 22.087 -42.586 1.00 82.25 81 ALA A N 1
ATOM 603 C CA . ALA A 1 81 ? 5.407 23.521 -42.706 1.00 82.25 81 ALA A CA 1
ATOM 604 C C . ALA A 1 81 ? 6.778 23.819 -43.330 1.00 82.25 81 ALA A C 1
ATOM 606 O O . ALA A 1 81 ? 6.875 24.664 -44.219 1.00 82.25 81 ALA A O 1
ATOM 607 N N . ALA A 1 82 ? 7.827 23.099 -42.914 1.00 80.19 82 ALA A N 1
ATOM 608 C CA . ALA A 1 82 ? 9.169 23.266 -43.467 1.00 80.19 82 ALA A CA 1
ATOM 609 C C . ALA A 1 82 ? 9.209 22.936 -44.967 1.00 80.19 82 ALA A C 1
ATOM 611 O O . ALA A 1 82 ? 9.744 23.703 -45.767 1.00 80.19 82 ALA A O 1
ATOM 612 N N . ALA A 1 83 ? 8.589 21.827 -45.365 1.00 78.31 83 ALA A N 1
ATOM 613 C CA . ALA A 1 83 ? 8.554 21.427 -46.762 1.00 78.31 83 ALA A CA 1
ATOM 614 C C . ALA A 1 83 ? 7.650 22.312 -47.627 1.00 78.31 83 ALA A C 1
ATOM 616 O O . ALA A 1 83 ? 8.026 22.635 -48.751 1.00 78.31 83 ALA A O 1
ATOM 617 N N . LEU A 1 84 ? 6.505 22.766 -47.103 1.00 82.06 84 LEU A N 1
ATOM 618 C CA . LEU A 1 84 ? 5.682 23.779 -47.769 1.00 82.06 84 LEU A CA 1
ATOM 619 C C . LEU A 1 84 ? 6.473 25.068 -47.995 1.00 82.06 84 LEU A C 1
ATOM 621 O O . LEU A 1 84 ? 6.423 25.612 -49.093 1.00 82.06 84 LEU A O 1
ATOM 625 N N . GLY A 1 85 ? 7.254 25.517 -47.009 1.00 81.88 85 GLY A N 1
ATOM 626 C CA . GLY A 1 85 ? 8.140 26.673 -47.156 1.00 81.88 85 GLY A CA 1
ATOM 627 C C . GLY A 1 85 ? 9.146 26.500 -48.297 1.00 81.88 85 GLY A C 1
ATOM 628 O O . GLY A 1 85 ? 9.265 27.377 -49.152 1.00 81.88 85 GLY A O 1
ATOM 629 N N . VAL A 1 86 ? 9.810 25.340 -48.372 1.00 80.69 86 VAL A N 1
ATOM 630 C CA . VAL A 1 86 ? 10.754 25.019 -49.459 1.00 80.69 86 VAL A CA 1
ATOM 631 C C . VAL A 1 86 ? 10.049 24.970 -50.818 1.00 80.69 86 VAL A C 1
ATOM 633 O O . VAL A 1 86 ? 10.553 25.545 -51.784 1.00 80.69 86 VAL A O 1
ATOM 636 N N . CYS A 1 87 ? 8.871 24.348 -50.906 1.00 75.00 87 CYS A N 1
ATOM 637 C CA . CYS A 1 87 ? 8.091 24.278 -52.143 1.00 75.00 87 CYS A CA 1
ATOM 638 C C . CYS A 1 87 ? 7.623 25.661 -52.618 1.00 75.00 87 CYS A C 1
ATOM 640 O O . CYS A 1 87 ? 7.724 25.955 -53.806 1.00 75.00 87 CYS A O 1
ATOM 642 N N . VAL A 1 88 ? 7.158 26.524 -51.708 1.00 82.69 88 VAL A N 1
ATOM 643 C CA . VAL A 1 88 ? 6.688 27.882 -52.029 1.00 82.69 88 VAL A CA 1
ATOM 644 C C . VAL A 1 88 ? 7.839 28.760 -52.514 1.00 82.69 88 VAL A C 1
ATOM 646 O O . VAL A 1 88 ? 7.726 29.381 -53.568 1.00 82.69 88 VAL A O 1
ATOM 649 N N . VAL A 1 89 ? 8.974 28.770 -51.809 1.00 84.19 89 VAL A N 1
ATOM 650 C CA . VAL A 1 89 ? 10.164 29.530 -52.234 1.00 84.19 89 VAL A CA 1
ATOM 651 C C . VAL A 1 89 ? 10.670 29.030 -53.589 1.00 84.19 89 VAL A C 1
ATOM 653 O O . VAL A 1 89 ? 10.998 29.828 -54.465 1.00 84.19 89 VAL A O 1
ATOM 656 N N . SER A 1 90 ? 10.667 27.716 -53.807 1.00 80.06 90 SER A N 1
ATOM 657 C CA . SER A 1 90 ? 11.103 27.126 -55.077 1.00 80.06 90 SER A CA 1
ATOM 658 C C . SER A 1 90 ? 10.155 27.435 -56.233 1.00 80.06 90 SER A C 1
ATOM 660 O O . SER A 1 90 ? 10.622 27.651 -57.350 1.00 80.06 90 SER A O 1
ATOM 662 N N . ALA A 1 91 ? 8.846 27.507 -55.972 1.00 77.75 91 ALA A N 1
ATOM 663 C CA . ALA A 1 91 ? 7.850 27.924 -56.955 1.00 77.75 91 ALA A CA 1
ATOM 664 C C . ALA A 1 91 ? 8.029 29.398 -57.352 1.00 77.75 91 ALA A C 1
ATOM 666 O O . ALA A 1 91 ? 7.989 29.713 -58.536 1.00 77.75 91 ALA A O 1
ATOM 667 N N . ILE A 1 92 ? 8.318 30.282 -56.389 1.00 82.69 92 ILE A N 1
ATOM 668 C CA . ILE A 1 92 ? 8.615 31.702 -56.651 1.00 82.69 92 ILE A CA 1
ATOM 669 C C . ILE A 1 92 ? 9.867 31.842 -57.533 1.00 82.69 92 ILE A C 1
ATOM 671 O O . ILE A 1 92 ? 9.889 32.629 -58.479 1.00 82.69 92 ILE A O 1
ATOM 675 N N . VAL A 1 93 ? 10.897 31.036 -57.271 1.00 85.75 93 VAL A N 1
ATOM 676 C CA . VAL A 1 93 ? 12.169 31.047 -58.017 1.00 85.75 93 VAL A CA 1
ATOM 677 C C . VAL A 1 93 ? 12.108 30.190 -59.300 1.00 85.75 93 VAL A C 1
ATOM 679 O O . VAL A 1 93 ? 13.092 30.092 -60.024 1.00 85.75 93 VAL A O 1
ATOM 682 N N . HIS A 1 94 ? 10.956 29.586 -59.624 1.00 85.12 94 HIS A N 1
ATOM 683 C CA . HIS A 1 94 ? 10.756 28.700 -60.784 1.00 85.12 94 HIS A CA 1
ATOM 684 C C . HIS A 1 94 ? 11.747 27.518 -60.850 1.00 85.12 94 HIS A C 1
ATOM 686 O O . HIS A 1 94 ? 12.064 26.995 -61.919 1.00 85.12 94 HIS A O 1
ATOM 692 N N . SER A 1 95 ? 12.231 27.062 -59.693 1.00 85.62 95 SER A N 1
ATOM 693 C CA . SER A 1 95 ? 13.177 25.953 -59.592 1.00 85.62 95 SER A CA 1
ATOM 694 C C . SER A 1 95 ? 12.439 24.625 -59.451 1.00 85.62 95 SER A C 1
ATOM 696 O O . SER A 1 95 ? 11.951 24.273 -58.374 1.00 85.62 95 SER A O 1
ATOM 698 N N . GLN A 1 96 ? 12.407 23.844 -60.534 1.00 81.31 96 GLN A N 1
ATOM 699 C CA . GLN A 1 96 ? 11.867 22.479 -60.503 1.00 81.31 96 GLN A CA 1
ATOM 700 C C . GLN A 1 96 ? 12.642 21.584 -59.524 1.00 81.31 96 GLN A C 1
ATOM 702 O O . GLN A 1 96 ? 12.043 20.784 -58.808 1.00 81.31 96 GLN A O 1
ATOM 707 N N . ALA A 1 97 ? 13.964 21.766 -59.431 1.00 79.44 97 ALA A N 1
ATOM 708 C CA . ALA A 1 97 ? 14.809 21.020 -58.503 1.00 79.44 97 ALA A CA 1
ATOM 709 C C . ALA A 1 97 ? 14.453 21.313 -57.035 1.00 79.44 97 ALA A C 1
ATOM 711 O O . ALA A 1 97 ? 14.390 20.394 -56.220 1.00 79.44 97 ALA A O 1
ATOM 712 N N . GLY A 1 98 ? 14.159 22.575 -56.707 1.00 74.44 98 GLY A N 1
ATOM 713 C CA . GLY A 1 98 ? 13.744 22.969 -55.361 1.00 74.44 98 GLY A CA 1
ATOM 714 C C . GLY A 1 98 ? 12.369 22.416 -54.972 1.00 74.44 98 GLY A C 1
ATOM 715 O O . GLY A 1 98 ? 12.174 21.974 -53.840 1.00 74.44 98 GLY A O 1
ATOM 716 N N . PHE A 1 99 ? 11.434 22.344 -55.926 1.00 77.69 99 PHE A N 1
ATOM 717 C CA . PHE A 1 99 ? 10.123 21.730 -55.701 1.00 77.69 99 PHE A CA 1
ATOM 718 C C . PHE A 1 99 ? 10.235 20.220 -55.433 1.00 77.69 99 PHE A C 1
ATOM 720 O O . PHE A 1 99 ? 9.677 19.721 -54.455 1.00 77.69 99 PHE A O 1
ATOM 727 N N . VAL A 1 100 ? 11.016 19.495 -56.246 1.00 82.31 100 VAL A N 1
ATOM 728 C CA . VAL A 1 100 ? 11.276 18.058 -56.041 1.00 82.31 100 VAL A CA 1
ATOM 729 C C . VAL A 1 100 ? 11.977 17.810 -54.702 1.00 82.31 100 VAL A C 1
ATOM 731 O O . VAL A 1 100 ? 11.603 16.885 -53.981 1.00 82.31 100 VAL A O 1
ATOM 734 N N . ALA A 1 101 ? 12.933 18.662 -54.321 1.00 78.31 101 ALA A N 1
ATOM 735 C CA . ALA A 1 101 ? 13.594 18.584 -53.021 1.00 78.31 101 ALA A CA 1
ATOM 736 C C . ALA A 1 101 ? 12.610 18.779 -51.851 1.00 78.31 101 ALA A C 1
ATOM 738 O O . ALA A 1 101 ? 12.663 18.026 -50.881 1.00 78.31 101 ALA A O 1
ATOM 739 N N . GLY A 1 102 ? 11.669 19.725 -51.949 1.00 78.06 102 GLY A N 1
ATOM 740 C CA . GLY A 1 102 ? 10.637 19.937 -50.928 1.00 78.06 102 GLY A CA 1
ATOM 741 C C . GLY A 1 102 ? 9.708 18.728 -50.746 1.00 78.06 102 GLY A C 1
ATOM 742 O O . GLY A 1 102 ? 9.452 18.304 -49.617 1.00 78.06 102 GLY A O 1
ATOM 743 N N . VAL A 1 103 ? 9.269 18.103 -51.845 1.00 81.06 103 VAL A N 1
ATOM 744 C CA . VAL A 1 103 ? 8.461 16.868 -51.803 1.00 81.06 103 VAL A CA 1
ATOM 745 C C . VAL A 1 103 ? 9.260 15.691 -51.231 1.00 81.06 103 VAL A C 1
ATOM 747 O O . VAL A 1 103 ? 8.733 14.920 -50.426 1.00 81.06 103 VAL A O 1
ATOM 750 N N . ALA A 1 104 ? 10.543 15.567 -51.580 1.00 81.94 104 ALA A N 1
ATOM 751 C CA . ALA A 1 104 ? 11.419 14.538 -51.024 1.00 81.94 104 ALA A CA 1
ATOM 752 C C . ALA A 1 104 ? 11.605 14.695 -49.504 1.00 81.94 104 ALA A C 1
ATOM 754 O O . ALA A 1 104 ? 11.588 13.699 -48.784 1.00 81.94 104 ALA A O 1
ATOM 755 N N . VAL A 1 105 ? 11.709 15.929 -48.996 1.00 83.88 105 VAL A N 1
ATOM 756 C CA . VAL A 1 105 ? 11.781 16.216 -47.551 1.00 83.88 105 VAL A CA 1
ATOM 757 C C . VAL A 1 105 ? 10.485 15.828 -46.830 1.00 83.88 105 VAL A C 1
ATOM 759 O O . VAL A 1 105 ? 10.559 15.265 -45.739 1.00 83.88 105 VAL A O 1
ATOM 762 N N . LEU A 1 106 ? 9.310 16.042 -47.438 1.00 81.94 106 LEU A N 1
ATOM 763 C CA . LEU A 1 106 ? 8.030 15.549 -46.901 1.00 81.94 106 LEU A CA 1
ATOM 764 C C . LEU A 1 106 ? 8.018 14.030 -46.765 1.00 81.94 106 LEU A C 1
ATOM 766 O O . LEU A 1 106 ? 7.724 13.514 -45.688 1.00 81.94 106 LEU A O 1
ATOM 770 N N . PHE A 1 107 ? 8.351 13.318 -47.844 1.00 79.88 107 PHE A N 1
ATOM 771 C CA . PHE A 1 107 ? 8.353 11.856 -47.853 1.00 79.88 107 PHE A CA 1
ATOM 772 C C . PHE A 1 107 ? 9.395 11.280 -46.893 1.00 79.88 107 PHE A C 1
ATOM 774 O O . PHE A 1 107 ? 9.080 10.373 -46.126 1.00 79.88 107 PHE A O 1
ATOM 781 N N . ALA A 1 108 ? 10.611 11.829 -46.882 1.00 82.50 108 ALA A N 1
ATOM 782 C CA . ALA A 1 108 ? 11.668 11.401 -45.974 1.00 82.50 108 ALA A CA 1
ATOM 783 C C . ALA A 1 108 ? 11.310 11.696 -44.510 1.00 82.50 108 ALA A C 1
ATOM 785 O O . ALA A 1 108 ? 11.466 10.828 -43.655 1.00 82.50 108 ALA A O 1
ATOM 786 N N . GLY A 1 109 ? 10.775 12.884 -44.212 1.00 78.56 109 GLY A N 1
ATOM 787 C CA . GLY A 1 109 ? 10.334 13.255 -42.869 1.00 78.56 109 GLY A CA 1
ATOM 788 C C . GLY A 1 109 ? 9.173 12.389 -42.377 1.00 78.56 109 GLY A C 1
ATOM 789 O O . GLY A 1 109 ? 9.214 11.890 -41.253 1.00 78.56 109 GLY A O 1
ATOM 790 N N . PHE A 1 110 ? 8.185 12.123 -43.237 1.00 78.44 110 PHE A N 1
ATOM 791 C CA . PHE A 1 110 ? 7.093 11.195 -42.945 1.00 78.44 110 PHE A CA 1
ATOM 792 C C . PHE A 1 110 ? 7.612 9.776 -42.693 1.00 78.44 110 PHE A C 1
ATOM 794 O O . PHE A 1 110 ? 7.258 9.163 -41.689 1.00 78.44 110 PHE A O 1
ATOM 801 N N . PHE A 1 111 ? 8.510 9.277 -43.545 1.00 76.94 111 PHE A N 1
ATOM 802 C CA . PHE A 1 111 ? 9.107 7.953 -43.397 1.00 76.94 111 PHE A CA 1
ATOM 803 C C . PHE A 1 111 ? 9.912 7.831 -42.097 1.00 76.94 111 PHE A C 1
ATOM 805 O O . PHE A 1 111 ? 9.757 6.854 -41.369 1.00 76.94 111 PHE A O 1
ATOM 812 N N . VAL A 1 112 ? 10.720 8.833 -41.740 1.00 76.44 112 VAL A N 1
ATOM 813 C CA . VAL A 1 112 ? 11.491 8.860 -40.482 1.00 76.44 112 VAL A CA 1
ATOM 814 C C . VAL A 1 112 ? 10.578 8.922 -39.252 1.00 76.44 112 VAL A C 1
ATOM 816 O O . VAL A 1 112 ? 10.882 8.288 -38.234 1.00 76.44 112 VAL A O 1
ATOM 819 N N . LEU A 1 113 ? 9.456 9.646 -39.327 1.00 74.38 113 LEU A N 1
ATOM 820 C CA . LEU A 1 113 ? 8.446 9.690 -38.264 1.00 74.38 113 LEU A CA 1
ATOM 821 C C . LEU A 1 113 ? 7.717 8.348 -38.119 1.00 74.38 113 LEU A C 1
ATOM 823 O O . LEU A 1 113 ? 7.587 7.839 -37.004 1.00 74.38 113 LEU A O 1
ATOM 827 N N . GLN A 1 114 ? 7.301 7.749 -39.238 1.00 69.94 114 GLN A N 1
ATOM 828 C CA . GLN A 1 114 ? 6.544 6.499 -39.276 1.00 69.94 114 GLN A CA 1
ATOM 829 C C . GLN A 1 114 ? 7.393 5.293 -38.847 1.00 69.94 114 GLN A C 1
ATOM 831 O O . GLN A 1 114 ? 6.939 4.466 -38.059 1.00 69.94 114 GLN A O 1
ATOM 836 N N . THR A 1 115 ? 8.638 5.208 -39.323 1.00 70.31 115 THR A N 1
ATOM 837 C CA . THR A 1 115 ? 9.580 4.134 -38.957 1.00 70.31 115 THR A CA 1
ATOM 838 C C . THR A 1 115 ? 10.151 4.302 -37.551 1.00 70.31 115 THR A C 1
ATOM 840 O O . THR A 1 115 ? 10.624 3.339 -36.953 1.00 70.31 115 THR A O 1
ATOM 843 N N . GLY A 1 116 ? 10.110 5.516 -36.992 1.00 66.69 116 GLY A N 1
ATOM 844 C CA . GLY A 1 116 ? 10.599 5.789 -35.645 1.00 66.69 116 GLY A CA 1
ATOM 845 C C . GLY A 1 116 ? 12.124 5.725 -35.503 1.00 66.69 116 GLY A C 1
ATOM 846 O O . GLY A 1 116 ? 12.615 5.637 -34.381 1.00 66.69 116 GLY A O 1
ATOM 847 N N . ILE A 1 117 ? 12.885 5.805 -36.600 1.00 72.31 117 ILE A N 1
ATOM 848 C CA . ILE A 1 117 ? 14.363 5.743 -36.593 1.00 72.31 117 ILE A CA 1
ATOM 849 C C . ILE A 1 117 ? 14.986 6.878 -35.756 1.00 72.31 117 ILE A C 1
ATOM 851 O O . ILE A 1 117 ? 16.055 6.718 -35.174 1.00 72.31 117 ILE A O 1
ATOM 855 N N . HIS A 1 118 ? 14.295 8.012 -35.628 1.00 69.50 118 HIS A N 1
ATOM 856 C CA . HIS A 1 118 ? 14.727 9.165 -34.831 1.00 69.50 118 HIS A CA 1
ATOM 857 C C . HIS A 1 118 ? 14.515 8.988 -33.310 1.00 69.50 118 HIS A C 1
ATOM 859 O O . HIS A 1 118 ? 15.083 9.733 -32.507 1.00 69.50 118 HIS A O 1
ATOM 865 N N . ARG A 1 119 ? 13.721 7.995 -32.884 1.00 69.06 119 ARG A N 1
ATOM 866 C CA . ARG A 1 119 ? 13.368 7.750 -31.475 1.00 69.06 119 ARG A CA 1
ATOM 867 C C . ARG A 1 119 ? 14.559 7.545 -30.533 1.00 69.06 119 ARG A C 1
ATOM 869 O O . ARG A 1 119 ? 14.504 8.121 -29.447 1.00 69.06 119 ARG A O 1
ATOM 876 N N . PRO A 1 120 ? 15.621 6.777 -30.863 1.00 69.75 120 PRO A N 1
ATOM 877 C CA . PRO A 1 120 ? 16.786 6.670 -29.987 1.00 69.75 120 PRO A CA 1
ATOM 878 C C . PRO A 1 120 ? 17.448 8.029 -29.755 1.00 69.75 120 PRO A C 1
ATOM 880 O O . PRO A 1 120 ? 17.749 8.355 -28.614 1.00 69.75 120 PRO A O 1
ATOM 883 N N . VAL A 1 121 ? 17.593 8.859 -30.792 1.00 71.19 121 VAL A N 1
ATOM 884 C CA . VAL A 1 121 ? 18.196 10.197 -30.673 1.00 71.19 121 VAL A CA 1
ATOM 885 C C . VAL A 1 121 ? 17.338 11.101 -29.791 1.00 71.19 121 VAL A C 1
ATOM 887 O O . VAL A 1 121 ? 17.843 11.685 -28.833 1.00 71.19 121 VAL A O 1
ATOM 890 N N . VAL A 1 122 ? 16.029 11.154 -30.046 1.00 69.44 122 VAL A N 1
ATOM 891 C CA . VAL A 1 122 ? 15.083 11.928 -29.230 1.00 69.44 122 VAL A CA 1
ATOM 892 C C . VAL A 1 122 ? 15.089 11.450 -27.779 1.00 69.44 122 VAL A C 1
ATOM 894 O O . VAL A 1 122 ? 15.142 12.270 -26.866 1.00 69.44 122 VAL A O 1
ATOM 897 N N . ARG A 1 123 ? 15.122 10.136 -27.534 1.00 68.12 123 ARG A N 1
ATOM 898 C CA . ARG A 1 123 ? 15.211 9.575 -26.180 1.00 68.12 123 ARG A CA 1
ATOM 899 C C . ARG A 1 123 ? 16.507 9.978 -25.483 1.00 68.12 123 ARG A C 1
ATOM 901 O O . ARG A 1 123 ? 16.458 10.344 -24.314 1.00 68.12 123 ARG A O 1
ATOM 908 N N . THR A 1 124 ? 17.643 9.962 -26.175 1.00 73.81 124 THR A N 1
ATOM 909 C CA . THR A 1 124 ? 18.930 10.395 -25.611 1.00 73.81 124 THR A CA 1
ATOM 910 C C . THR A 1 124 ? 18.908 11.879 -25.248 1.00 73.81 124 THR A C 1
ATOM 912 O O . THR A 1 124 ? 19.306 12.240 -24.142 1.00 73.81 124 THR A O 1
ATOM 915 N N . VAL A 1 125 ? 18.358 12.733 -26.117 1.00 73.38 125 VAL A N 1
ATOM 916 C CA . VAL A 1 125 ? 18.196 14.175 -25.853 1.00 73.38 125 VAL A CA 1
ATOM 917 C C . VAL A 1 125 ? 17.241 14.421 -24.680 1.00 73.38 125 VAL A C 1
ATOM 919 O O . VAL A 1 125 ? 17.532 15.218 -23.790 1.00 73.38 125 VAL A O 1
ATOM 922 N N . LEU A 1 126 ? 16.117 13.707 -24.614 1.00 68.62 126 LEU A N 1
ATOM 923 C CA . LEU A 1 126 ? 15.149 13.818 -23.517 1.00 68.62 126 LEU A CA 1
ATOM 924 C C . LEU A 1 126 ? 15.723 13.326 -22.186 1.00 68.62 126 LEU A C 1
ATOM 926 O O . LEU A 1 126 ? 15.505 13.939 -21.141 1.00 68.62 126 LEU A O 1
ATOM 930 N N . ASN A 1 127 ? 16.500 12.246 -22.220 1.00 70.00 127 ASN A N 1
ATOM 931 C CA . ASN A 1 127 ? 17.210 11.750 -21.050 1.00 70.00 127 ASN A CA 1
ATOM 932 C C . ASN A 1 127 ? 18.233 12.783 -20.558 1.00 70.00 127 ASN A C 1
ATOM 934 O O . ASN A 1 127 ? 18.246 13.090 -19.367 1.00 70.00 127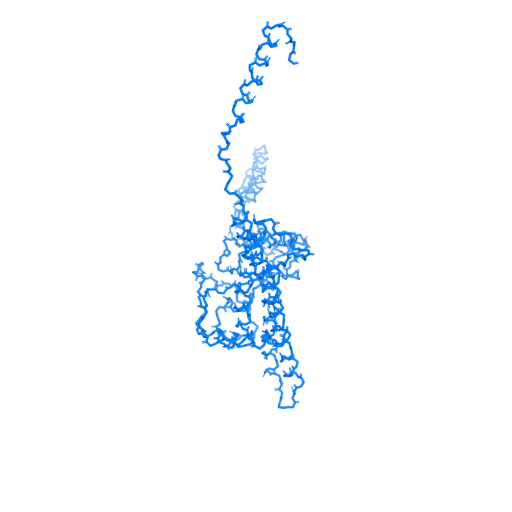 ASN A O 1
ATOM 938 N N . ALA A 1 128 ? 19.019 13.370 -21.466 1.00 73.19 128 ALA A N 1
ATOM 939 C CA . ALA A 1 128 ? 20.000 14.408 -21.144 1.00 73.19 128 ALA A CA 1
ATOM 940 C C . ALA A 1 128 ? 19.352 15.697 -20.608 1.00 73.19 128 ALA A C 1
ATOM 942 O O . ALA A 1 128 ? 19.879 16.336 -19.702 1.00 73.19 128 ALA A O 1
ATOM 943 N N . THR A 1 129 ? 18.172 16.061 -21.114 1.00 74.62 129 THR A N 1
ATOM 944 C CA . THR A 1 129 ? 17.425 17.247 -20.660 1.00 74.62 129 THR A CA 1
ATOM 945 C C . THR A 1 129 ? 16.657 17.022 -19.354 1.00 74.62 129 THR A C 1
ATOM 947 O O . THR A 1 129 ? 16.161 17.983 -18.766 1.00 74.62 129 THR A O 1
ATOM 950 N N . GLY A 1 130 ? 16.608 15.791 -18.831 1.00 67.94 130 GLY A N 1
ATOM 951 C CA . GLY A 1 130 ? 16.003 15.475 -17.534 1.00 67.94 130 GLY A CA 1
ATOM 952 C C . GLY A 1 130 ? 14.537 15.033 -17.597 1.00 67.94 130 GLY A C 1
ATOM 953 O O . GLY A 1 130 ? 13.856 15.056 -16.571 1.00 67.94 130 GLY A O 1
ATOM 954 N N . PHE A 1 131 ? 14.065 14.602 -18.771 1.00 68.50 131 PHE A N 1
ATOM 955 C CA . PHE A 1 131 ? 12.767 13.950 -18.996 1.00 68.50 131 PHE A CA 1
ATOM 956 C C . PHE A 1 131 ? 12.855 12.416 -18.979 1.00 68.50 131 PHE A C 1
ATOM 958 O O . PHE A 1 131 ? 11.950 11.735 -19.465 1.00 68.50 131 PHE A O 1
ATOM 965 N N . ARG A 1 132 ? 13.930 11.859 -18.405 1.00 69.25 132 ARG A N 1
ATOM 966 C CA . ARG A 1 132 ? 14.101 10.410 -18.259 1.00 69.25 132 ARG A CA 1
ATOM 967 C C . ARG A 1 132 ? 12.898 9.790 -17.540 1.00 69.25 132 ARG A C 1
ATOM 969 O O . ARG A 1 132 ? 12.434 10.300 -16.515 1.00 69.25 132 ARG A O 1
ATOM 976 N N . TYR A 1 133 ? 12.405 8.689 -18.090 1.00 66.94 133 TYR A N 1
ATOM 977 C CA . TYR A 1 133 ? 11.370 7.859 -17.486 1.00 66.94 133 TYR A CA 1
ATOM 978 C C . TYR A 1 133 ? 11.669 6.406 -17.844 1.00 66.94 133 TYR A C 1
ATOM 980 O O . TYR A 1 133 ? 11.391 5.972 -18.965 1.00 66.94 133 TYR A O 1
ATOM 988 N N . ASP A 1 134 ? 12.299 5.679 -16.924 1.00 65.00 134 ASP A N 1
ATOM 989 C CA . ASP A 1 134 ? 12.670 4.288 -17.166 1.00 65.00 134 ASP A CA 1
ATOM 990 C C . ASP A 1 134 ? 11.520 3.325 -16.846 1.00 65.00 134 ASP A C 1
ATOM 992 O O . ASP A 1 134 ? 10.675 3.564 -15.978 1.00 65.00 134 ASP A O 1
ATOM 996 N N . LEU A 1 135 ? 11.491 2.206 -17.574 1.00 59.00 135 LEU A N 1
ATOM 997 C CA . LEU A 1 135 ? 10.559 1.112 -17.311 1.00 59.00 135 LEU A CA 1
ATOM 998 C C . LEU A 1 135 ? 10.837 0.563 -15.903 1.00 59.00 135 LEU A C 1
ATOM 1000 O O . LEU A 1 135 ? 11.973 0.225 -15.573 1.00 59.00 135 LEU A O 1
ATOM 1004 N N . GLY A 1 136 ? 9.805 0.516 -15.059 1.00 63.59 136 GLY A N 1
ATOM 1005 C CA . GLY A 1 136 ? 9.943 0.155 -13.644 1.00 63.59 136 GLY A CA 1
ATOM 1006 C C . GLY A 1 136 ? 10.294 1.323 -12.715 1.00 63.59 136 GLY A C 1
ATOM 1007 O O . GLY A 1 136 ? 10.790 1.083 -11.618 1.00 63.59 136 GLY A O 1
ATOM 1008 N N . ALA A 1 137 ? 10.063 2.575 -13.133 1.00 70.44 137 ALA A N 1
ATOM 1009 C CA . ALA A 1 137 ? 10.066 3.731 -12.229 1.00 70.44 137 ALA A CA 1
ATOM 1010 C C . ALA A 1 137 ? 8.926 3.687 -11.194 1.00 70.44 137 ALA A C 1
ATOM 1012 O O . ALA A 1 137 ? 9.041 4.285 -10.128 1.00 70.44 137 ALA A O 1
ATOM 1013 N N . ILE A 1 138 ? 7.835 2.985 -11.511 1.00 73.50 138 ILE A N 1
ATOM 1014 C CA . ILE A 1 138 ? 6.786 2.633 -10.554 1.00 73.50 138 ILE A CA 1
ATOM 1015 C C . ILE A 1 138 ? 6.997 1.174 -10.189 1.00 73.50 138 ILE A C 1
ATOM 1017 O O . ILE A 1 138 ? 6.925 0.296 -11.050 1.00 73.50 138 ILE A O 1
ATOM 1021 N N . GLU A 1 139 ? 7.265 0.943 -8.917 1.00 76.19 139 GLU A N 1
ATOM 1022 C CA . GLU A 1 139 ? 7.473 -0.376 -8.347 1.00 76.19 139 GLU A CA 1
ATOM 1023 C C . GLU A 1 139 ? 6.218 -0.764 -7.566 1.00 76.19 139 GLU A C 1
ATOM 1025 O O . GLU A 1 139 ? 5.571 0.084 -6.950 1.00 76.19 139 GLU A O 1
ATOM 1030 N N . TYR A 1 140 ? 5.851 -2.037 -7.627 1.00 79.62 140 TYR A N 1
ATOM 1031 C CA . TYR A 1 140 ? 4.755 -2.600 -6.846 1.00 79.62 140 TYR A CA 1
ATOM 1032 C C . TYR A 1 140 ? 5.306 -3.699 -5.945 1.00 79.62 140 TYR A C 1
ATOM 1034 O O . TYR A 1 140 ? 6.361 -4.275 -6.220 1.00 79.62 140 TYR A O 1
ATOM 1042 N N . VAL A 1 141 ? 4.563 -4.009 -4.889 1.00 81.12 141 VAL A N 1
ATOM 1043 C CA . VAL A 1 141 ? 4.896 -5.111 -3.981 1.00 81.12 141 VAL A CA 1
ATOM 1044 C C . VAL A 1 141 ? 4.854 -6.472 -4.702 1.00 81.12 141 VAL A C 1
ATOM 1046 O O . VAL A 1 141 ? 4.054 -6.672 -5.625 1.00 81.12 141 VAL A O 1
ATOM 1049 N N . PRO A 1 142 ? 5.711 -7.428 -4.303 1.00 74.81 142 PRO A N 1
ATOM 1050 C CA . PRO A 1 142 ? 6.040 -8.597 -5.118 1.00 74.81 142 PRO A CA 1
ATOM 1051 C C . PRO A 1 142 ? 4.865 -9.555 -5.352 1.00 74.81 142 PRO A C 1
ATOM 1053 O O . PRO A 1 142 ? 4.752 -10.126 -6.431 1.00 74.81 142 PRO A O 1
ATOM 1056 N N . TRP A 1 143 ? 3.947 -9.700 -4.394 1.00 75.81 143 TRP A N 1
ATOM 1057 C CA . TRP A 1 143 ? 2.812 -10.635 -4.483 1.00 75.81 143 TRP A CA 1
ATOM 1058 C C . TRP A 1 143 ? 1.720 -10.231 -5.491 1.00 75.81 143 TRP A C 1
ATOM 1060 O O . TRP A 1 143 ? 0.798 -11.003 -5.749 1.00 75.81 143 TRP A O 1
ATOM 1070 N N . VAL A 1 144 ? 1.802 -9.033 -6.073 1.00 70.56 144 VAL A N 1
ATOM 1071 C CA . VAL A 1 144 ? 0.882 -8.555 -7.125 1.00 70.56 144 VAL A CA 1
ATOM 1072 C C . VAL A 1 144 ? 1.212 -9.179 -8.474 1.00 70.56 144 VAL A C 1
ATOM 1074 O O . VAL A 1 144 ? 0.341 -9.374 -9.323 1.00 70.56 144 VAL A O 1
ATOM 1077 N N . TYR A 1 145 ? 2.485 -9.499 -8.672 1.00 62.75 145 TYR A N 1
ATOM 1078 C CA . TYR A 1 145 ? 2.975 -10.234 -9.818 1.00 62.75 145 TYR A CA 1
ATOM 1079 C C . TYR A 1 145 ? 2.868 -11.710 -9.441 1.00 62.75 145 TYR A C 1
ATOM 1081 O O . TYR A 1 145 ? 3.758 -12.228 -8.778 1.00 62.75 145 TYR A O 1
ATOM 1089 N N . GLY A 1 146 ? 1.724 -12.339 -9.745 1.00 49.28 146 GLY A N 1
ATOM 1090 C CA . GLY A 1 146 ? 1.381 -13.695 -9.295 1.00 49.28 146 GLY A CA 1
ATOM 1091 C C . GLY A 1 146 ? 2.598 -14.625 -9.214 1.00 49.28 146 GLY A C 1
ATOM 1092 O O . GLY A 1 146 ? 3.264 -14.859 -10.218 1.00 49.28 146 GLY A O 1
ATOM 1093 N N . LEU A 1 147 ? 2.907 -15.094 -8.002 1.00 37.62 147 LEU A N 1
ATOM 1094 C CA . LEU A 1 147 ? 4.090 -15.909 -7.714 1.00 37.62 147 LEU A CA 1
ATOM 1095 C C . LEU A 1 147 ? 4.106 -17.172 -8.596 1.00 37.62 147 LEU A C 1
ATOM 1097 O O . LEU A 1 147 ? 3.082 -17.845 -8.734 1.00 37.62 147 LEU A O 1
ATOM 1101 N N . PRO A 1 148 ? 5.277 -17.503 -9.166 1.00 40.31 148 PRO A N 1
ATOM 1102 C CA . PRO A 1 148 ? 6.140 -18.451 -8.472 1.00 40.31 148 PRO A CA 1
ATOM 1103 C C . PRO A 1 148 ? 7.580 -17.939 -8.318 1.00 40.31 148 PRO A C 1
ATOM 1105 O O . PRO A 1 148 ? 8.259 -17.608 -9.289 1.00 40.31 148 PRO A O 1
ATOM 1108 N N . VAL A 1 149 ? 8.065 -17.927 -7.072 1.00 43.00 149 VAL A N 1
ATOM 1109 C CA . VAL A 1 149 ? 9.486 -17.763 -6.733 1.00 43.00 149 VAL A CA 1
ATOM 1110 C C . VAL A 1 149 ? 10.167 -19.117 -6.898 1.00 43.00 149 VAL A C 1
ATOM 1112 O O . VAL A 1 149 ? 10.156 -19.947 -5.998 1.00 43.00 149 VAL A O 1
ATOM 1115 N N . ALA A 1 150 ? 10.732 -19.335 -8.077 1.00 30.31 150 ALA A N 1
ATOM 1116 C CA . ALA A 1 150 ? 11.902 -20.174 -8.301 1.00 30.31 150 ALA A CA 1
ATOM 1117 C C . ALA A 1 150 ? 12.456 -19.789 -9.678 1.00 30.31 150 ALA A C 1
ATOM 1119 O O . ALA A 1 150 ? 11.769 -19.940 -10.680 1.00 30.31 150 ALA A O 1
ATOM 1120 N N . ALA A 1 151 ? 13.687 -19.281 -9.721 1.00 31.70 151 ALA A N 1
ATOM 1121 C CA . ALA A 1 151 ? 14.427 -18.908 -10.932 1.00 31.70 151 ALA A CA 1
ATOM 1122 C C . ALA A 1 151 ? 13.992 -17.618 -11.662 1.00 31.70 151 ALA A C 1
ATOM 1124 O O . ALA A 1 151 ? 13.373 -17.658 -12.719 1.00 31.70 151 ALA A O 1
ATOM 1125 N N . ALA A 1 152 ? 14.459 -16.463 -11.179 1.00 28.64 152 ALA A N 1
ATOM 1126 C CA . ALA A 1 152 ? 14.962 -15.410 -12.071 1.00 28.64 152 ALA A CA 1
ATOM 1127 C C . ALA A 1 152 ? 15.792 -14.391 -11.279 1.00 28.64 152 ALA A C 1
ATOM 1129 O O . ALA A 1 152 ? 15.343 -13.288 -10.971 1.00 28.64 152 ALA A O 1
ATOM 1130 N N . SER A 1 153 ? 17.043 -14.737 -10.991 1.00 28.78 153 SER A N 1
ATOM 1131 C CA . SER A 1 153 ? 18.068 -13.711 -10.846 1.00 28.78 153 SER A CA 1
ATOM 1132 C C . SER A 1 153 ? 18.175 -12.958 -12.183 1.00 28.78 153 SER A C 1
ATOM 1134 O O . SER A 1 153 ? 18.533 -13.519 -13.215 1.00 28.78 153 SER A O 1
ATOM 1136 N N . GLY A 1 154 ? 17.807 -11.675 -12.183 1.00 31.33 154 GLY A N 1
ATOM 1137 C CA . GLY A 1 154 ? 18.290 -10.723 -13.186 1.00 31.33 154 GLY A CA 1
ATOM 1138 C C . GLY A 1 154 ? 17.576 -10.641 -14.540 1.00 31.33 154 GLY A C 1
ATOM 1139 O O . GLY A 1 154 ? 18.250 -10.398 -15.538 1.00 31.33 154 GLY A O 1
ATOM 1140 N N . ARG A 1 155 ? 16.242 -10.749 -14.632 1.00 29.09 155 ARG A N 1
ATOM 1141 C CA . ARG A 1 155 ? 15.544 -10.392 -15.886 1.00 29.09 155 ARG A CA 1
ATOM 1142 C C . ARG A 1 155 ? 14.472 -9.317 -15.709 1.00 29.09 155 ARG A C 1
ATOM 1144 O O . ARG A 1 155 ? 13.440 -9.512 -15.078 1.00 29.09 155 ARG A O 1
ATOM 1151 N N . THR A 1 156 ? 14.741 -8.183 -16.346 1.00 36.06 156 THR A N 1
ATOM 1152 C CA . THR A 1 156 ? 13.828 -7.101 -16.718 1.00 36.06 156 THR A CA 1
ATOM 1153 C C . THR A 1 156 ? 12.707 -7.632 -17.619 1.00 36.06 156 THR A C 1
ATOM 1155 O O . THR A 1 156 ? 12.794 -7.602 -18.843 1.00 36.06 156 THR A O 1
ATOM 1158 N N . PHE A 1 157 ? 11.630 -8.134 -17.020 1.00 40.72 157 PHE A N 1
ATOM 1159 C CA . PHE A 1 157 ? 10.454 -8.619 -17.743 1.00 40.72 157 PHE A CA 1
ATOM 1160 C C . PHE A 1 157 ? 9.341 -7.568 -17.751 1.00 40.72 157 PHE A C 1
ATOM 1162 O O . PHE A 1 157 ? 8.470 -7.555 -16.889 1.00 40.72 157 PHE A O 1
ATOM 1169 N N . ALA A 1 158 ? 9.362 -6.676 -18.743 1.00 36.75 158 ALA A N 1
ATOM 1170 C CA . ALA A 1 158 ? 8.247 -5.759 -19.008 1.00 36.75 158 ALA A CA 1
ATOM 1171 C C . ALA A 1 158 ? 8.059 -5.457 -20.508 1.00 36.75 158 ALA A C 1
ATOM 1173 O O . ALA A 1 158 ? 7.714 -4.339 -20.875 1.00 36.75 158 ALA A O 1
ATOM 1174 N N . ALA A 1 159 ? 8.302 -6.437 -21.386 1.00 31.75 159 ALA A N 1
ATOM 1175 C CA . ALA A 1 159 ? 8.062 -6.295 -22.831 1.00 31.75 159 ALA A CA 1
ATOM 1176 C C . ALA A 1 159 ? 6.865 -7.114 -23.354 1.00 31.75 159 ALA A C 1
ATOM 1178 O O . ALA A 1 159 ? 6.516 -6.999 -24.522 1.00 31.75 159 ALA A O 1
ATOM 1179 N N . ALA A 1 160 ? 6.214 -7.918 -22.511 1.00 30.80 160 ALA A N 1
ATOM 1180 C CA . ALA A 1 160 ? 5.084 -8.748 -22.925 1.00 30.80 160 ALA A CA 1
ATOM 1181 C C . ALA A 1 160 ? 4.069 -8.904 -21.787 1.00 30.80 160 ALA A C 1
ATOM 1183 O O . ALA A 1 160 ? 3.861 -9.999 -21.275 1.00 30.80 160 ALA A O 1
ATOM 1184 N N . LEU A 1 161 ? 3.454 -7.800 -21.358 1.00 41.78 161 LEU A N 1
ATOM 1185 C CA . LEU A 1 161 ? 2.176 -7.890 -20.655 1.00 41.78 161 LEU A CA 1
ATOM 1186 C C . LEU A 1 161 ? 1.083 -7.871 -21.736 1.00 41.78 161 LEU A C 1
ATOM 1188 O O . LEU A 1 161 ? 0.907 -6.831 -22.375 1.00 41.78 161 LEU A O 1
ATOM 1192 N N . PRO A 1 162 ? 0.390 -8.997 -22.004 1.00 34.88 162 PRO A N 1
ATOM 1193 C CA . PRO A 1 162 ? -0.835 -8.954 -22.790 1.00 34.88 162 PRO A CA 1
ATOM 1194 C C . PRO A 1 162 ? -1.879 -8.092 -22.060 1.00 34.88 162 PRO A C 1
ATOM 1196 O O . PRO A 1 162 ? -1.697 -7.772 -20.885 1.00 34.88 162 PRO A O 1
ATOM 1199 N N . LEU A 1 163 ? -2.931 -7.695 -22.789 1.00 39.22 163 LEU A N 1
ATOM 1200 C CA . LEU A 1 163 ? -4.098 -6.907 -22.347 1.00 39.22 163 LEU A CA 1
ATOM 1201 C C . LEU A 1 163 ? -4.470 -7.075 -20.861 1.00 39.22 163 LEU A C 1
ATOM 1203 O O . LEU A 1 163 ? -4.277 -8.163 -20.325 1.00 39.22 163 LEU A O 1
ATOM 1207 N N . PRO A 1 164 ? -5.086 -6.056 -20.219 1.00 42.22 164 PRO A N 1
ATOM 1208 C CA . PRO A 1 164 ? -5.400 -6.076 -18.793 1.00 42.22 164 PRO A CA 1
ATOM 1209 C C . PRO A 1 164 ? -6.315 -7.259 -18.457 1.00 42.22 164 PRO A C 1
ATOM 1211 O O . PRO A 1 164 ? -7.538 -7.184 -18.552 1.00 42.22 164 PRO A O 1
ATOM 1214 N N . THR A 1 165 ? -5.719 -8.388 -18.082 1.00 44.34 165 THR A N 1
ATOM 1215 C CA . THR A 1 165 ? -6.435 -9.494 -17.464 1.00 44.34 165 THR A CA 1
ATOM 1216 C C . THR A 1 165 ? -6.945 -9.003 -16.116 1.00 44.34 165 THR A C 1
ATOM 1218 O O . THR A 1 165 ? -6.212 -8.284 -15.433 1.00 44.34 165 THR A O 1
ATOM 1221 N N . PRO A 1 166 ? -8.180 -9.354 -15.717 1.00 50.81 166 PRO A N 1
ATOM 1222 C CA . PRO A 1 166 ? -8.713 -8.935 -14.432 1.00 50.81 166 PRO A CA 1
ATOM 1223 C C . PRO A 1 166 ? -7.769 -9.389 -13.324 1.00 50.81 166 PRO A C 1
ATOM 1225 O O . PRO A 1 166 ? -7.251 -10.509 -13.368 1.00 50.81 166 PRO A O 1
ATOM 1228 N N . ALA A 1 167 ? -7.560 -8.512 -12.343 1.00 57.75 167 ALA A N 1
ATOM 1229 C CA . ALA A 1 167 ? -6.715 -8.783 -11.195 1.00 57.75 167 ALA A CA 1
ATOM 1230 C C . ALA A 1 167 ? -7.103 -10.118 -10.565 1.00 57.75 167 ALA A C 1
ATOM 1232 O O . ALA A 1 167 ? -8.182 -10.270 -9.990 1.00 57.75 167 ALA A O 1
ATOM 1233 N N . ARG A 1 168 ? -6.240 -11.117 -10.738 1.00 63.84 168 ARG A N 1
ATOM 1234 C CA . ARG A 1 168 ? -6.521 -12.480 -10.302 1.00 63.84 168 ARG A CA 1
ATOM 1235 C C . ARG A 1 168 ? -5.917 -12.693 -8.926 1.00 63.84 168 ARG A C 1
ATOM 1237 O O . ARG A 1 168 ? -4.798 -12.266 -8.654 1.00 63.84 168 ARG A O 1
ATOM 1244 N N . ARG A 1 169 ? -6.667 -13.372 -8.059 1.00 70.06 169 ARG A N 1
ATOM 1245 C CA . ARG A 1 169 ? -6.136 -13.865 -6.786 1.00 70.06 169 ARG A CA 1
ATOM 1246 C C . ARG A 1 169 ? -4.941 -14.783 -7.076 1.00 70.06 169 ARG A C 1
ATOM 1248 O O . ARG A 1 169 ? -5.073 -15.630 -7.967 1.00 70.06 169 ARG A O 1
ATOM 1255 N N . PRO A 1 170 ? -3.808 -14.635 -6.369 1.00 71.12 170 PRO A N 1
ATOM 1256 C CA . PRO A 1 170 ? -2.723 -15.598 -6.457 1.00 71.12 170 PRO A CA 1
ATOM 1257 C C . PRO A 1 170 ? -3.243 -17.004 -6.141 1.00 71.12 170 PRO A C 1
ATOM 1259 O O . PRO A 1 170 ? -4.109 -17.180 -5.280 1.00 71.12 170 PRO A O 1
ATOM 1262 N N . ASN A 1 171 ? -2.734 -18.004 -6.858 1.00 66.25 171 ASN A N 1
ATOM 1263 C CA . ASN A 1 171 ? -3.061 -19.395 -6.571 1.00 66.25 171 ASN A CA 1
ATOM 1264 C C . ASN A 1 171 ? -2.288 -19.842 -5.323 1.00 66.25 171 ASN A C 1
ATOM 1266 O O . ASN A 1 171 ? -1.080 -19.635 -5.249 1.00 66.25 171 ASN A O 1
ATOM 1270 N N . GLY A 1 172 ? -2.974 -20.488 -4.379 1.00 75.31 172 GLY A N 1
ATOM 1271 C CA . GLY A 1 172 ? -2.365 -21.026 -3.160 1.00 75.31 172 GLY A CA 1
ATOM 1272 C C . GLY A 1 172 ? -2.724 -20.254 -1.890 1.00 75.31 172 GLY A C 1
ATOM 1273 O O . GLY A 1 172 ? -3.590 -19.374 -1.895 1.00 75.31 172 GLY A O 1
ATOM 1274 N N . ALA A 1 173 ? -2.083 -20.652 -0.793 1.00 83.38 173 ALA A N 1
ATOM 1275 C CA . ALA A 1 173 ? -2.221 -19.996 0.500 1.00 83.38 173 ALA A CA 1
ATOM 1276 C C . ALA A 1 173 ? -1.547 -18.613 0.486 1.00 83.38 173 ALA A C 1
ATOM 1278 O O . ALA A 1 173 ? -0.661 -18.351 -0.331 1.00 83.38 173 ALA A O 1
ATOM 1279 N N . VAL A 1 174 ? -1.972 -17.722 1.382 1.00 85.12 174 VAL A N 1
ATOM 1280 C CA . VAL A 1 174 ? -1.400 -16.369 1.494 1.00 85.12 174 VAL A CA 1
ATOM 1281 C C . VAL A 1 174 ? 0.082 -16.428 1.874 1.00 85.12 174 VAL A C 1
ATOM 1283 O O . VAL A 1 174 ? 0.894 -15.696 1.310 1.00 85.12 174 VAL A O 1
ATOM 1286 N N . GLY A 1 175 ? 0.446 -17.337 2.779 1.00 87.75 175 GLY A N 1
ATOM 1287 C CA . GLY A 1 175 ? 1.791 -17.438 3.333 1.00 87.75 175 GLY A CA 1
ATOM 1288 C C . GLY A 1 175 ? 2.015 -16.505 4.534 1.00 87.75 175 GLY A C 1
ATOM 1289 O O . GLY A 1 175 ? 1.262 -15.550 4.739 1.00 87.75 175 GLY A O 1
ATOM 1290 N N . PRO A 1 176 ? 3.043 -16.779 5.355 1.00 88.25 176 PRO A N 1
ATOM 1291 C CA . PRO A 1 176 ? 3.179 -16.217 6.704 1.00 88.25 176 PRO A CA 1
ATOM 1292 C C . PRO A 1 176 ? 3.509 -14.722 6.757 1.00 88.25 176 PRO A C 1
ATOM 1294 O O . PRO A 1 176 ? 3.167 -14.070 7.743 1.00 88.25 176 PRO A O 1
ATOM 1297 N N . ASP A 1 177 ? 4.169 -14.174 5.733 1.00 89.94 177 ASP A N 1
ATOM 1298 C CA . ASP A 1 177 ? 4.526 -12.746 5.691 1.00 89.94 177 ASP A CA 1
ATOM 1299 C C . ASP A 1 177 ? 3.440 -11.921 5.005 1.00 89.94 177 ASP A C 1
ATOM 1301 O O . ASP A 1 177 ? 3.009 -10.897 5.524 1.00 89.94 177 ASP A O 1
ATOM 1305 N N . CYS A 1 178 ? 2.919 -12.401 3.873 1.00 89.75 178 CYS A N 1
ATOM 1306 C CA . CYS A 1 178 ? 1.800 -11.759 3.184 1.00 89.75 178 CYS A CA 1
ATOM 1307 C C . CYS A 1 178 ? 0.535 -11.705 4.059 1.00 89.75 178 CYS A C 1
ATOM 1309 O O . CYS A 1 178 ? -0.279 -10.796 3.907 1.00 89.75 178 CYS A O 1
ATOM 1311 N N . ALA A 1 179 ? 0.376 -12.635 5.006 1.00 92.12 179 ALA A N 1
ATOM 1312 C CA . ALA A 1 179 ? -0.718 -12.615 5.971 1.00 92.12 179 ALA A CA 1
ATOM 1313 C C . ALA A 1 179 ? -0.693 -11.377 6.878 1.00 92.12 179 ALA A C 1
ATOM 1315 O O . ALA A 1 179 ? -1.756 -10.876 7.236 1.00 92.12 179 ALA A O 1
ATOM 1316 N N . ILE A 1 180 ? 0.493 -10.829 7.178 1.00 91.75 180 ILE A N 1
ATOM 1317 C CA . ILE A 1 180 ? 0.640 -9.569 7.926 1.00 91.75 180 ILE A CA 1
ATOM 1318 C C . ILE A 1 180 ? -0.071 -8.440 7.172 1.00 91.75 180 ILE A C 1
ATOM 1320 O O . ILE A 1 180 ? -0.820 -7.670 7.766 1.00 91.75 180 ILE A O 1
ATOM 1324 N N . VAL A 1 181 ? 0.112 -8.377 5.849 1.00 92.69 181 VAL A N 1
ATOM 1325 C CA . VAL A 1 181 ? -0.531 -7.377 4.982 1.00 92.69 181 VAL A CA 1
ATOM 1326 C C . VAL A 1 181 ? -2.039 -7.578 4.945 1.00 92.69 181 VAL A C 1
ATOM 1328 O O . VAL A 1 181 ? -2.770 -6.608 5.088 1.00 92.69 181 VAL A O 1
ATOM 1331 N N . VAL A 1 182 ? -2.513 -8.819 4.807 1.00 92.62 182 VAL A N 1
ATOM 1332 C CA . VAL A 1 182 ? -3.955 -9.120 4.783 1.00 92.62 182 VAL A CA 1
ATOM 1333 C C . VAL A 1 182 ? -4.642 -8.692 6.084 1.00 92.62 182 VAL A C 1
ATOM 1335 O O . VAL A 1 182 ? -5.681 -8.035 6.042 1.00 92.62 182 VAL A O 1
ATOM 1338 N N . VAL A 1 183 ? -4.051 -9.015 7.236 1.00 94.44 183 VAL A N 1
ATOM 1339 C CA . VAL A 1 183 ? -4.589 -8.616 8.546 1.00 94.44 183 VAL A CA 1
ATOM 1340 C C . VAL A 1 183 ? -4.518 -7.097 8.724 1.00 94.44 183 VAL A C 1
ATOM 1342 O O . VAL A 1 183 ? -5.498 -6.485 9.147 1.00 94.44 183 VAL A O 1
ATOM 1345 N N . ALA A 1 184 ? -3.408 -6.462 8.338 1.00 94.12 184 ALA A N 1
ATOM 1346 C CA . ALA A 1 184 ? -3.270 -5.008 8.387 1.00 94.12 184 ALA A CA 1
ATOM 1347 C C . ALA A 1 184 ? -4.290 -4.289 7.488 1.00 94.12 184 ALA A C 1
ATOM 1349 O O . ALA A 1 184 ? -4.839 -3.265 7.888 1.00 94.12 184 ALA A O 1
ATOM 1350 N N . GLU A 1 185 ? -4.577 -4.820 6.296 1.00 93.31 185 GLU A N 1
ATOM 1351 C CA . GLU A 1 185 ? -5.590 -4.279 5.386 1.00 93.31 185 GLU A CA 1
ATOM 1352 C C . GLU A 1 185 ? -6.980 -4.299 6.018 1.00 93.31 185 GLU A C 1
ATOM 1354 O O . GLU A 1 185 ? -7.696 -3.299 5.924 1.00 93.31 185 GLU A O 1
ATOM 1359 N N . GLN A 1 186 ? -7.340 -5.403 6.679 1.00 94.19 186 GLN A N 1
ATOM 1360 C CA . GLN A 1 186 ? -8.611 -5.528 7.386 1.00 94.19 186 GLN A CA 1
ATOM 1361 C C . GLN A 1 186 ? -8.720 -4.484 8.506 1.00 94.19 186 GLN A C 1
ATOM 1363 O O . GLN A 1 186 ? -9.662 -3.694 8.517 1.00 94.19 186 GLN A O 1
ATOM 1368 N N . ILE A 1 187 ? -7.720 -4.414 9.388 1.00 93.56 187 ILE A N 1
ATOM 1369 C CA . ILE A 1 187 ? -7.713 -3.482 10.528 1.00 93.56 187 ILE A CA 1
ATOM 1370 C C . ILE A 1 187 ? -7.745 -2.028 10.045 1.00 93.56 187 ILE A C 1
ATOM 1372 O O . ILE A 1 187 ? -8.505 -1.212 10.558 1.00 93.56 187 ILE A O 1
ATOM 1376 N N . CYS A 1 188 ? -6.968 -1.686 9.015 1.00 93.31 188 CYS A N 1
ATOM 1377 C CA . CYS A 1 188 ? -6.975 -0.350 8.420 1.00 93.31 188 CYS A CA 1
ATOM 1378 C C . CYS A 1 188 ? -8.298 -0.006 7.717 1.00 93.31 188 CYS A C 1
ATOM 1380 O O . CYS A 1 188 ? -8.608 1.178 7.569 1.00 93.31 188 CYS A O 1
ATOM 1382 N N . ALA A 1 189 ? -9.040 -0.992 7.208 1.00 93.06 189 ALA A N 1
ATOM 1383 C CA . ALA A 1 189 ? -10.355 -0.768 6.617 1.00 93.06 189 ALA A CA 1
ATOM 1384 C C . ALA A 1 189 ? -11.395 -0.461 7.700 1.00 93.06 189 ALA A C 1
ATOM 1386 O O . ALA A 1 189 ? -12.092 0.544 7.577 1.00 93.06 189 ALA A O 1
ATOM 1387 N N . GLU A 1 190 ? -11.421 -1.261 8.766 1.00 94.00 190 GLU A N 1
ATOM 1388 C CA . GLU A 1 190 ? -12.295 -1.068 9.929 1.00 94.00 190 GLU A CA 1
ATOM 1389 C C . GLU A 1 190 ? -11.983 0.262 10.632 1.00 94.00 190 GLU A C 1
ATOM 1391 O O . GLU A 1 190 ? -12.854 1.114 10.754 1.00 94.00 190 GLU A O 1
ATOM 1396 N N . LEU A 1 191 ? -10.710 0.539 10.939 1.00 92.25 191 LEU A N 1
ATOM 1397 C CA . LEU A 1 191 ? -10.297 1.805 11.554 1.00 92.25 191 LEU A CA 1
ATOM 1398 C C . LEU A 1 191 ? -10.692 3.022 10.704 1.00 92.25 191 LEU A C 1
ATOM 1400 O O . LEU A 1 191 ? -11.113 4.042 11.242 1.00 92.25 191 LEU A O 1
ATOM 1404 N N . ARG A 1 192 ? -10.583 2.934 9.370 1.00 93.25 192 ARG A N 1
ATOM 1405 C CA . ARG A 1 192 ? -11.028 4.017 8.479 1.00 93.25 192 ARG A CA 1
ATOM 1406 C C . ARG A 1 192 ? -12.536 4.236 8.581 1.00 93.25 192 ARG A C 1
ATOM 1408 O O . ARG A 1 192 ? -12.964 5.386 8.541 1.00 93.25 192 ARG A O 1
ATOM 1415 N N . GLN A 1 193 ? -13.312 3.159 8.667 1.00 92.69 193 GLN A N 1
ATOM 1416 C CA . GLN A 1 193 ? -14.760 3.224 8.823 1.00 92.69 193 GLN A CA 1
ATOM 1417 C C . GLN A 1 193 ? -15.131 3.868 10.162 1.00 92.69 193 GLN A C 1
ATOM 1419 O O . GLN A 1 193 ? -15.909 4.818 10.162 1.00 92.69 193 GLN A O 1
ATOM 1424 N N . ASP A 1 194 ? -14.499 3.451 11.260 1.00 90.19 194 ASP A N 1
ATOM 1425 C CA . ASP A 1 194 ? -14.744 4.011 12.593 1.00 90.19 194 ASP A CA 1
ATOM 1426 C C . ASP A 1 194 ? -14.367 5.498 12.655 1.00 90.19 194 ASP A C 1
ATOM 1428 O O . ASP A 1 194 ? -15.120 6.322 13.163 1.00 90.19 19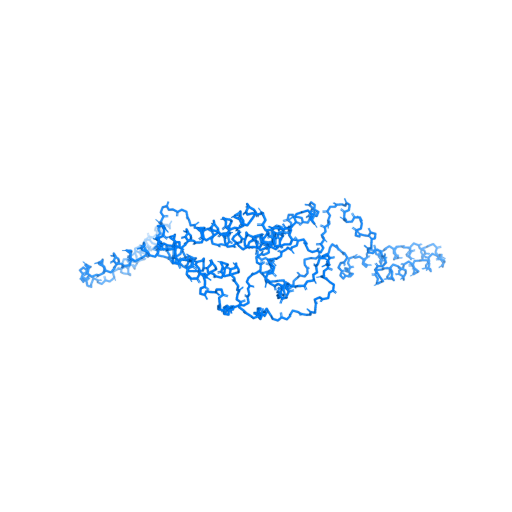4 ASP A O 1
ATOM 1432 N N . GLN A 1 195 ? -13.227 5.880 12.066 1.00 90.00 195 GLN A N 1
ATOM 1433 C CA . GLN A 1 195 ? -12.804 7.281 11.974 1.00 90.00 195 GLN A CA 1
ATOM 1434 C C . GLN A 1 195 ? -13.750 8.137 11.128 1.00 90.00 195 GLN A C 1
ATOM 1436 O O . GLN A 1 195 ? -13.908 9.325 11.409 1.00 90.00 195 GLN A O 1
ATOM 1441 N N . GLN A 1 196 ? -14.323 7.570 10.064 1.00 90.00 196 GLN A N 1
ATOM 1442 C CA . GLN A 1 196 ? -15.295 8.271 9.234 1.00 90.00 196 GLN A CA 1
ATOM 1443 C C . GLN A 1 196 ? -16.604 8.452 10.000 1.00 90.00 196 GLN A C 1
ATOM 1445 O O . GLN A 1 196 ? -17.096 9.571 10.084 1.00 90.00 196 GLN A O 1
ATOM 1450 N N . TYR A 1 197 ? -17.095 7.392 10.640 1.00 87.75 197 TYR A N 1
ATOM 1451 C CA . TYR A 1 197 ? -18.293 7.451 11.466 1.00 87.75 197 TYR A CA 1
ATOM 1452 C C . TYR A 1 197 ? -18.140 8.451 12.618 1.00 87.75 197 TYR A C 1
ATOM 1454 O O . TYR A 1 197 ? -18.995 9.313 12.789 1.00 87.75 197 TYR A O 1
ATOM 1462 N N . ALA A 1 198 ? -17.007 8.428 13.330 1.00 86.25 198 ALA A N 1
ATOM 1463 C CA . ALA A 1 198 ? -16.675 9.399 14.373 1.00 86.25 198 ALA A CA 1
ATOM 1464 C C . ALA A 1 198 ? -16.741 10.848 13.865 1.00 86.25 198 ALA A C 1
ATOM 1466 O O . ALA A 1 198 ? -17.281 11.718 14.542 1.00 86.25 198 ALA A O 1
ATOM 1467 N N . ARG A 1 199 ? -16.235 11.120 12.654 1.00 86.19 199 ARG A N 1
ATOM 1468 C CA . ARG A 1 199 ? -16.352 12.451 12.037 1.00 86.19 199 ARG A CA 1
ATOM 1469 C C . ARG A 1 199 ? -17.798 12.815 11.728 1.00 86.19 199 ARG A C 1
ATOM 1471 O O . ARG A 1 199 ? -18.181 13.954 11.979 1.00 86.19 199 ARG A O 1
ATOM 1478 N N . ASP A 1 200 ? -18.571 11.872 11.202 1.00 85.38 200 ASP A N 1
ATOM 1479 C CA . ASP A 1 200 ? -19.960 12.096 10.800 1.00 85.38 200 ASP A CA 1
ATOM 1480 C C . ASP A 1 200 ? -20.861 12.392 12.014 1.00 85.38 200 ASP A C 1
ATOM 1482 O O . ASP A 1 200 ? -21.749 13.238 11.922 1.00 85.38 200 ASP A O 1
ATOM 1486 N N . VAL A 1 201 ? -20.584 11.783 13.175 1.00 81.31 201 VAL A N 1
ATOM 1487 C CA . VAL A 1 201 ? -21.280 12.073 14.447 1.00 81.31 201 VAL A CA 1
ATOM 1488 C C . VAL A 1 201 ? -20.661 13.230 15.246 1.00 81.31 201 VAL A C 1
ATOM 1490 O O . VAL A 1 201 ? -21.100 13.521 16.356 1.00 81.31 201 VAL A O 1
ATOM 1493 N N . GLY A 1 202 ? -19.639 13.904 14.710 1.00 79.12 202 GLY A N 1
ATOM 1494 C CA . GLY A 1 202 ? -18.990 15.045 15.364 1.00 79.12 202 GLY A CA 1
ATOM 1495 C C . GLY A 1 202 ? -18.117 14.689 16.575 1.00 79.12 202 GLY A C 1
ATOM 1496 O O . GLY A 1 202 ? -17.789 15.571 17.370 1.00 79.12 202 GLY A O 1
ATOM 1497 N N . LEU A 1 203 ? -17.709 13.426 16.722 1.00 78.19 203 LEU A N 1
ATOM 1498 C CA . LEU A 1 203 ? -16.803 12.988 17.780 1.00 78.19 203 LEU A CA 1
ATOM 1499 C C . LEU A 1 203 ? -15.386 13.522 17.524 1.00 78.19 203 LEU A C 1
ATOM 1501 O O . LEU A 1 203 ? -14.675 13.087 16.613 1.00 78.19 203 LEU A O 1
ATOM 1505 N N . VAL A 1 204 ? -14.941 14.442 18.380 1.00 69.81 204 VAL A N 1
ATOM 1506 C CA . VAL A 1 204 ? -13.567 14.956 18.372 1.00 69.81 204 VAL A CA 1
ATOM 1507 C C . VAL A 1 204 ? -12.746 14.199 19.407 1.00 69.81 204 VAL A C 1
ATOM 1509 O O . VAL A 1 204 ? -12.658 14.578 20.572 1.00 69.81 204 VAL A O 1
ATOM 1512 N N . LEU A 1 205 ? -12.094 13.124 18.973 1.00 65.50 205 LEU A N 1
ATOM 1513 C CA . LEU A 1 205 ? -11.049 12.501 19.779 1.00 65.50 205 LEU A CA 1
ATOM 1514 C C . LEU A 1 205 ? -9.825 13.418 19.765 1.00 65.50 205 LEU A C 1
ATOM 1516 O O . LEU A 1 205 ? -9.289 13.711 18.701 1.00 65.50 205 LEU A O 1
ATOM 1520 N N . GLY A 1 206 ? -9.333 13.838 20.934 1.00 62.38 206 GLY A N 1
ATOM 1521 C CA . GLY A 1 206 ? -8.153 14.715 21.072 1.00 62.38 206 GLY A CA 1
ATOM 1522 C C . GLY A 1 206 ? -6.829 14.146 20.529 1.00 62.38 206 GLY A C 1
ATOM 1523 O O . GLY A 1 206 ? -5.772 14.744 20.712 1.00 62.38 206 GLY A O 1
ATOM 1524 N N . LYS A 1 207 ? -6.865 12.987 19.865 1.00 74.88 207 LYS A N 1
ATOM 1525 C CA . LYS A 1 207 ? -5.737 12.332 19.200 1.00 74.88 207 LYS A CA 1
ATOM 1526 C C . LYS A 1 207 ? -5.896 12.482 17.686 1.00 74.88 207 LYS A C 1
ATOM 1528 O O . LYS A 1 207 ? -6.985 12.280 17.150 1.00 74.88 207 LYS A O 1
ATOM 1533 N N . THR A 1 208 ? -4.801 12.763 16.982 1.00 77.81 208 THR A N 1
ATOM 1534 C CA . THR A 1 208 ? -4.815 12.890 15.519 1.00 77.81 208 THR A CA 1
ATOM 1535 C C . THR A 1 208 ? -5.364 11.621 14.848 1.00 77.81 208 THR A C 1
ATOM 1537 O O . THR A 1 208 ? -5.089 10.498 15.297 1.00 77.81 208 THR A O 1
ATOM 1540 N N . PRO A 1 209 ? -6.173 11.761 13.780 1.00 83.00 209 PRO A N 1
ATOM 1541 C CA . PRO A 1 209 ? -6.637 10.613 13.021 1.00 83.00 209 PRO A CA 1
ATOM 1542 C C . PRO A 1 209 ? -5.438 9.916 12.368 1.00 83.00 209 PRO A C 1
ATOM 1544 O O . PRO A 1 209 ? -4.584 10.562 11.764 1.00 83.00 209 PRO A O 1
ATOM 1547 N N . VAL A 1 210 ? -5.392 8.589 12.473 1.00 87.50 210 VAL A N 1
ATOM 1548 C CA . VAL A 1 210 ? -4.398 7.763 11.784 1.00 87.50 210 VAL A CA 1
ATOM 1549 C C . VAL A 1 210 ? -4.619 7.846 10.276 1.00 87.50 210 VAL A C 1
ATOM 1551 O O . VAL A 1 210 ? -5.731 7.623 9.797 1.00 87.50 210 VAL A O 1
ATOM 1554 N N . ASP A 1 211 ? -3.557 8.125 9.521 1.00 89.38 211 ASP A N 1
ATOM 1555 C CA . ASP A 1 211 ? -3.569 7.996 8.064 1.00 89.38 211 ASP A CA 1
ATOM 1556 C C . ASP A 1 211 ? -3.438 6.517 7.675 1.00 89.38 211 ASP A C 1
ATOM 1558 O O . ASP A 1 211 ? -2.345 5.982 7.482 1.00 89.38 211 ASP A O 1
ATOM 1562 N N . THR A 1 212 ? -4.579 5.836 7.567 1.00 89.25 212 THR A N 1
ATOM 1563 C CA . THR A 1 212 ? -4.632 4.408 7.213 1.00 89.25 212 THR A CA 1
ATOM 1564 C C . THR A 1 212 ? -4.043 4.106 5.835 1.00 89.25 212 THR A C 1
ATOM 1566 O O . THR A 1 212 ? -3.609 2.982 5.594 1.00 89.25 212 THR A O 1
ATOM 1569 N N . LYS A 1 213 ? -4.014 5.074 4.907 1.00 88.81 213 LYS A N 1
ATOM 1570 C CA . LYS A 1 213 ? -3.444 4.872 3.569 1.00 88.81 213 LYS A CA 1
ATOM 1571 C C . LYS A 1 213 ? -1.922 4.844 3.649 1.00 88.81 213 LYS A C 1
ATOM 1573 O O . LYS A 1 213 ? -1.312 3.940 3.079 1.00 88.81 213 LYS A O 1
ATOM 1578 N N . GLU A 1 214 ? -1.339 5.796 4.369 1.00 87.62 214 GLU A N 1
ATOM 1579 C CA . GLU A 1 214 ? 0.106 5.870 4.575 1.00 87.62 214 GLU A CA 1
ATOM 1580 C C . GLU A 1 214 ? 0.619 4.688 5.402 1.00 87.62 214 GLU A C 1
ATOM 1582 O O . GLU A 1 214 ? 1.570 4.020 4.997 1.00 87.62 214 GLU A O 1
ATOM 1587 N N . GLN A 1 215 ? -0.053 4.354 6.511 1.00 89.44 215 GLN A N 1
ATOM 1588 C CA . GLN A 1 215 ? 0.331 3.207 7.343 1.00 89.44 215 GLN A CA 1
ATOM 1589 C C . GLN A 1 215 ? 0.342 1.906 6.542 1.00 89.44 215 GLN A C 1
ATOM 1591 O O . GLN A 1 215 ? 1.300 1.138 6.608 1.00 89.44 215 GLN A O 1
ATOM 1596 N N . MET A 1 216 ? -0.689 1.687 5.727 1.00 91.56 216 MET A N 1
ATOM 1597 C CA . MET A 1 216 ? -0.781 0.492 4.903 1.00 91.56 216 MET A CA 1
ATOM 1598 C C . MET A 1 216 ? 0.281 0.460 3.794 1.00 91.56 216 MET A C 1
ATOM 1600 O O . MET A 1 216 ? 0.844 -0.597 3.517 1.00 91.56 216 MET A O 1
ATOM 1604 N N . HIS A 1 217 ? 0.604 1.609 3.189 1.00 88.75 217 HIS A N 1
ATOM 1605 C CA . HIS A 1 217 ? 1.699 1.703 2.222 1.00 88.75 217 HIS A CA 1
ATOM 1606 C C . HIS A 1 217 ? 3.042 1.313 2.853 1.00 88.75 217 HIS A C 1
ATOM 1608 O O . HIS A 1 217 ? 3.765 0.490 2.293 1.00 88.75 217 HIS A O 1
ATOM 1614 N N . GLN A 1 218 ? 3.348 1.848 4.037 1.00 88.56 218 GLN A N 1
ATOM 1615 C CA . GLN A 1 218 ? 4.592 1.553 4.746 1.00 88.56 218 GLN A CA 1
ATOM 1616 C C . GLN A 1 218 ? 4.676 0.089 5.198 1.00 88.56 218 GLN A C 1
ATOM 1618 O O . GLN A 1 218 ? 5.716 -0.537 5.014 1.00 88.56 218 GLN A O 1
ATOM 1623 N N . ILE A 1 219 ? 3.590 -0.477 5.738 1.00 91.25 219 ILE A N 1
ATOM 1624 C CA . ILE A 1 219 ? 3.546 -1.889 6.155 1.00 91.25 219 ILE A CA 1
ATOM 1625 C C . ILE A 1 219 ? 3.748 -2.814 4.954 1.00 91.25 219 ILE A C 1
ATOM 1627 O O . ILE A 1 219 ? 4.547 -3.742 5.028 1.00 91.25 219 ILE A O 1
ATOM 1631 N N . ALA A 1 220 ? 3.069 -2.554 3.834 1.00 89.69 220 ALA A N 1
ATOM 1632 C CA . ALA A 1 220 ? 3.203 -3.381 2.641 1.00 89.69 220 ALA A CA 1
ATOM 1633 C C . ALA A 1 220 ? 4.646 -3.390 2.107 1.00 89.69 220 ALA A C 1
ATOM 1635 O O . ALA A 1 220 ? 5.180 -4.448 1.787 1.00 89.69 220 ALA A O 1
ATOM 1636 N N . TRP A 1 221 ? 5.314 -2.237 2.053 1.00 86.50 221 TRP A N 1
ATOM 1637 C CA . TRP A 1 221 ? 6.712 -2.192 1.618 1.00 86.50 221 TRP A CA 1
ATOM 1638 C C . TRP A 1 221 ? 7.673 -2.830 2.614 1.00 86.50 221 TRP A C 1
ATOM 1640 O O . TRP A 1 221 ? 8.558 -3.564 2.192 1.00 86.50 221 TRP A O 1
ATOM 1650 N N . ALA A 1 222 ? 7.456 -2.650 3.914 1.00 86.38 222 ALA A N 1
ATOM 1651 C CA . ALA A 1 222 ? 8.283 -3.308 4.916 1.00 86.38 222 ALA A CA 1
ATOM 1652 C C . ALA A 1 222 ? 8.137 -4.842 4.876 1.00 86.38 222 ALA A C 1
ATOM 1654 O O . ALA A 1 222 ? 9.121 -5.559 5.009 1.00 86.38 222 ALA A O 1
ATOM 1655 N N . VAL A 1 223 ? 6.938 -5.370 4.601 1.00 89.00 223 VAL A N 1
ATOM 1656 C CA . VAL A 1 223 ? 6.749 -6.814 4.377 1.00 89.00 223 VAL A CA 1
ATOM 1657 C C . VAL A 1 223 ? 7.433 -7.276 3.085 1.00 89.00 223 VAL A C 1
ATOM 1659 O O . VAL A 1 223 ? 8.006 -8.364 3.049 1.00 89.00 223 VAL A O 1
ATOM 1662 N N . ALA A 1 224 ? 7.407 -6.470 2.020 1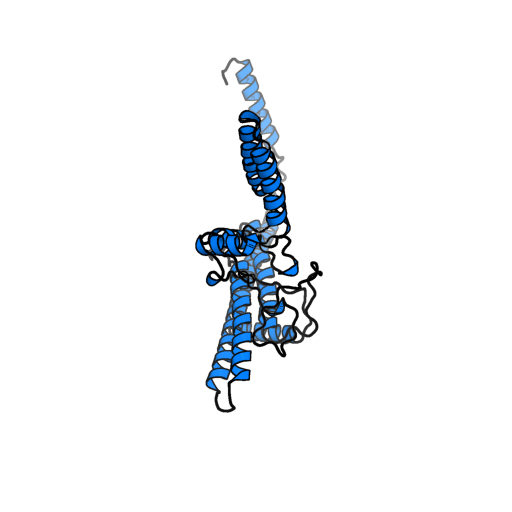.00 85.31 224 ALA A N 1
ATOM 1663 C CA . ALA A 1 224 ? 8.144 -6.780 0.795 1.00 85.31 224 ALA A CA 1
ATOM 1664 C C . ALA A 1 224 ? 9.663 -6.848 1.045 1.00 85.31 224 ALA A C 1
ATOM 1666 O O . ALA A 1 224 ? 10.319 -7.780 0.571 1.00 85.31 224 ALA A O 1
ATOM 1667 N N . ASP A 1 225 ? 10.197 -5.908 1.828 1.00 83.38 225 ASP A N 1
ATOM 1668 C CA . ASP A 1 225 ? 11.603 -5.871 2.226 1.00 83.38 225 ASP A CA 1
ATOM 1669 C C . ASP A 1 225 ? 11.961 -7.072 3.120 1.00 83.38 225 ASP A C 1
ATOM 1671 O O . ASP A 1 225 ? 12.940 -7.758 2.826 1.00 83.38 225 ASP A O 1
ATOM 1675 N N . LEU A 1 226 ? 11.116 -7.425 4.100 1.00 84.81 226 LEU A N 1
ATOM 1676 C CA . LEU A 1 226 ? 11.260 -8.625 4.938 1.00 84.81 226 LEU A CA 1
ATOM 1677 C C . LEU A 1 226 ? 11.364 -9.905 4.096 1.00 84.81 226 LEU A C 1
ATOM 1679 O O . LEU A 1 226 ? 12.245 -10.737 4.326 1.00 84.81 226 LEU A O 1
ATOM 1683 N N . ILE A 1 227 ? 10.480 -10.079 3.107 1.00 86.19 227 ILE A N 1
ATOM 1684 C CA . ILE A 1 227 ? 10.511 -11.241 2.204 1.00 86.19 227 ILE A CA 1
ATOM 1685 C C . ILE A 1 227 ? 11.843 -11.276 1.442 1.00 86.19 227 ILE A C 1
ATOM 1687 O O . ILE A 1 227 ? 12.472 -12.332 1.338 1.00 86.19 227 ILE A O 1
ATOM 1691 N N . ALA A 1 228 ? 12.311 -10.127 0.947 1.00 79.94 228 ALA A N 1
ATOM 1692 C CA . ALA A 1 228 ? 13.586 -10.021 0.246 1.00 79.94 228 ALA A CA 1
ATOM 1693 C C . ALA A 1 228 ? 14.800 -10.249 1.169 1.00 79.94 228 ALA A C 1
ATOM 1695 O O . ALA A 1 228 ? 15.797 -10.832 0.735 1.00 79.94 228 ALA A O 1
ATOM 1696 N N . HIS A 1 229 ? 14.761 -9.800 2.427 1.00 79.88 229 HIS A N 1
ATOM 1697 C CA . HIS A 1 229 ? 15.781 -10.101 3.438 1.00 79.88 229 HIS A CA 1
ATOM 1698 C C . HIS A 1 229 ? 15.816 -11.596 3.730 1.00 79.88 229 HIS A C 1
ATOM 1700 O O . HIS A 1 229 ? 16.877 -12.207 3.630 1.00 79.88 229 HIS A O 1
ATOM 1706 N N . ARG A 1 230 ? 14.658 -12.216 3.973 1.00 82.06 230 ARG A N 1
ATOM 1707 C CA . ARG A 1 230 ? 14.563 -13.652 4.244 1.00 82.06 230 ARG A CA 1
ATOM 1708 C C . ARG A 1 230 ? 15.107 -14.497 3.098 1.00 82.06 230 ARG A C 1
ATOM 1710 O O . ARG A 1 230 ? 15.879 -15.412 3.352 1.00 82.06 230 ARG A O 1
ATOM 1717 N N . GLN A 1 231 ? 14.750 -14.182 1.854 1.00 83.00 231 GLN A N 1
ATOM 1718 C CA . GLN A 1 231 ? 15.273 -14.894 0.683 1.00 83.00 231 GLN A CA 1
ATOM 1719 C C . GLN A 1 231 ? 16.796 -14.763 0.561 1.00 83.00 231 GLN A C 1
ATOM 1721 O O . GLN A 1 231 ? 17.471 -15.738 0.244 1.00 83.00 231 GLN A O 1
ATOM 1726 N N . ARG A 1 232 ? 17.350 -13.575 0.841 1.00 79.75 232 ARG A N 1
ATOM 1727 C CA . ARG A 1 232 ? 18.804 -13.353 0.852 1.00 79.75 232 ARG A CA 1
ATOM 1728 C C . ARG A 1 232 ? 19.494 -14.151 1.952 1.00 79.75 232 ARG A C 1
ATOM 1730 O O . ARG A 1 232 ? 20.488 -14.808 1.668 1.00 79.75 232 ARG A O 1
ATOM 1737 N N . VAL A 1 233 ? 18.953 -14.134 3.169 1.00 80.81 233 VAL A N 1
ATOM 1738 C CA . VAL A 1 233 ? 19.483 -14.914 4.296 1.00 80.81 233 VAL A CA 1
ATOM 1739 C C . VAL A 1 233 ? 19.426 -16.406 3.977 1.00 80.81 233 VAL A C 1
ATOM 1741 O O . VAL A 1 233 ? 20.441 -17.072 4.087 1.00 80.81 233 VAL A O 1
ATOM 1744 N N . GLN A 1 234 ? 18.308 -16.926 3.464 1.00 82.88 234 GLN A N 1
ATOM 1745 C CA . GLN A 1 234 ? 18.191 -18.336 3.061 1.00 82.88 234 GLN A CA 1
ATOM 1746 C C . GLN A 1 234 ? 19.174 -18.748 1.956 1.00 82.88 234 GLN A C 1
ATOM 1748 O O . GLN A 1 234 ? 19.565 -19.908 1.894 1.00 82.88 234 GLN A O 1
ATOM 1753 N N . ALA A 1 235 ? 19.555 -17.823 1.072 1.00 80.88 235 ALA A N 1
ATOM 1754 C CA . ALA A 1 235 ? 20.488 -18.102 -0.015 1.00 80.88 235 ALA A CA 1
ATOM 1755 C C . ALA A 1 235 ? 21.966 -18.079 0.415 1.00 80.88 235 ALA A C 1
ATOM 1757 O O . ALA A 1 235 ? 22.797 -18.651 -0.287 1.00 80.88 235 ALA A O 1
ATOM 1758 N N . ILE A 1 236 ? 22.300 -17.381 1.506 1.00 79.25 236 ILE A N 1
ATOM 1759 C CA . ILE A 1 236 ? 23.689 -17.079 1.896 1.00 79.25 236 ILE A CA 1
ATOM 1760 C C . ILE A 1 236 ? 24.075 -17.748 3.221 1.00 79.25 236 ILE A C 1
ATOM 1762 O O . ILE A 1 236 ? 25.219 -18.167 3.369 1.00 79.25 236 ILE A O 1
ATOM 1766 N N . ALA A 1 237 ? 23.149 -17.829 4.176 1.00 74.81 237 ALA A N 1
ATOM 1767 C CA . ALA A 1 237 ? 23.430 -18.250 5.542 1.00 74.81 237 ALA A CA 1
ATOM 1768 C C . ALA A 1 237 ? 23.763 -19.747 5.629 1.00 74.81 237 ALA A C 1
ATOM 1770 O O . ALA A 1 237 ? 23.014 -20.594 5.137 1.00 74.81 237 ALA A O 1
ATOM 1771 N N . GLY A 1 238 ? 24.870 -20.067 6.300 1.00 68.88 238 GLY A N 1
ATOM 1772 C CA . GLY A 1 238 ? 25.196 -21.421 6.746 1.00 68.88 238 GLY A CA 1
ATOM 1773 C C . GLY A 1 238 ? 24.580 -21.746 8.114 1.00 68.88 238 GLY A C 1
ATOM 1774 O O . GLY A 1 238 ? 23.994 -20.890 8.773 1.00 68.88 238 GLY A O 1
ATOM 1775 N N . GLU A 1 239 ? 24.756 -22.980 8.600 1.00 64.38 239 GLU A N 1
ATOM 1776 C CA . GLU A 1 239 ? 24.211 -23.437 9.899 1.00 64.38 239 GLU A CA 1
ATOM 1777 C C . GLU A 1 239 ? 24.702 -22.626 11.124 1.00 64.38 239 GLU A C 1
ATOM 1779 O O . GLU A 1 239 ? 24.087 -22.681 12.192 1.00 64.38 239 GLU A O 1
ATOM 1784 N N . GLY A 1 240 ? 25.789 -21.856 10.983 1.00 64.56 240 GLY A N 1
ATOM 1785 C CA . GLY A 1 240 ? 26.355 -20.997 12.031 1.00 64.56 240 GLY A CA 1
ATOM 1786 C C . GLY A 1 240 ? 25.809 -19.563 12.080 1.00 64.56 240 GLY A C 1
ATOM 1787 O O . GLY A 1 240 ? 26.043 -18.865 13.064 1.00 64.56 240 GLY A O 1
ATOM 1788 N N . ASP A 1 241 ? 25.052 -19.123 11.074 1.00 77.69 241 ASP A N 1
ATOM 1789 C CA . ASP A 1 241 ? 24.666 -17.718 10.871 1.00 77.69 241 ASP A CA 1
ATOM 1790 C C . ASP A 1 241 ? 23.363 -17.341 11.604 1.00 77.69 241 ASP A C 1
ATOM 1792 O O . ASP A 1 241 ? 22.419 -16.782 11.036 1.00 77.69 241 ASP A O 1
ATOM 1796 N N . ARG A 1 242 ? 23.302 -17.656 12.905 1.00 77.38 242 ARG A N 1
ATOM 1797 C CA . ARG A 1 242 ? 22.111 -17.438 13.750 1.00 77.38 242 ARG A CA 1
ATOM 1798 C C . ARG A 1 242 ? 21.713 -15.970 13.858 1.00 77.38 242 ARG A C 1
ATOM 1800 O O . ARG A 1 242 ? 20.522 -15.681 13.915 1.00 77.38 242 ARG A O 1
ATOM 1807 N N . ASP A 1 243 ? 22.676 -15.055 13.823 1.00 82.12 243 ASP A N 1
ATOM 1808 C CA . ASP A 1 243 ? 22.420 -13.618 13.963 1.00 82.12 243 ASP A CA 1
ATOM 1809 C C . ASP A 1 243 ? 21.565 -13.071 12.811 1.00 82.12 243 ASP A C 1
ATOM 1811 O O . ASP A 1 243 ? 20.635 -12.298 13.034 1.00 82.12 243 ASP A O 1
ATOM 1815 N N . TRP A 1 244 ? 21.803 -13.539 11.581 1.00 78.69 244 TRP A N 1
ATOM 1816 C CA . TRP A 1 244 ? 21.017 -13.147 10.408 1.00 78.69 244 TRP A CA 1
ATOM 1817 C C . TRP A 1 244 ? 19.579 -13.671 10.472 1.00 78.69 244 TRP A C 1
ATOM 1819 O O . TRP A 1 244 ? 18.636 -12.965 10.109 1.00 78.69 244 TRP A O 1
ATOM 1829 N N . ILE A 1 245 ? 19.403 -14.904 10.954 1.00 82.06 245 ILE A N 1
ATOM 1830 C CA . ILE A 1 245 ? 18.082 -15.518 11.148 1.00 82.06 245 ILE A CA 1
ATOM 1831 C C . ILE A 1 245 ? 17.317 -14.791 12.263 1.00 82.06 245 ILE A C 1
ATOM 1833 O O . ILE A 1 245 ? 16.128 -14.493 12.104 1.00 82.06 245 ILE A O 1
ATOM 1837 N N . ASN A 1 246 ? 17.997 -14.456 13.362 1.00 81.94 246 ASN A N 1
ATOM 1838 C CA . ASN A 1 246 ? 17.426 -13.701 14.473 1.00 81.94 246 ASN A CA 1
ATOM 1839 C C . ASN A 1 246 ? 16.992 -12.301 14.023 1.00 81.94 246 ASN A C 1
ATOM 1841 O O . ASN A 1 246 ? 15.852 -11.926 14.274 1.00 81.94 246 ASN A O 1
ATOM 1845 N N . ALA A 1 247 ? 17.822 -11.583 13.262 1.00 83.00 247 ALA A N 1
ATOM 1846 C CA . ALA A 1 247 ? 17.488 -10.251 12.755 1.00 83.00 247 ALA A CA 1
ATOM 1847 C C . ALA A 1 247 ? 16.220 -10.243 11.877 1.00 83.00 247 ALA A C 1
ATOM 1849 O O . ALA A 1 247 ? 15.348 -9.396 12.051 1.00 83.00 247 ALA A O 1
ATOM 1850 N N . VAL A 1 248 ? 16.064 -11.219 10.972 1.00 84.00 248 VAL A N 1
ATOM 1851 C CA . VAL A 1 248 ? 14.840 -11.360 10.152 1.00 84.00 248 VAL A CA 1
ATOM 1852 C C . VAL A 1 248 ? 13.618 -11.697 11.015 1.00 84.00 248 VAL A C 1
ATOM 1854 O O . VAL A 1 248 ? 12.495 -11.289 10.708 1.00 84.00 248 VAL A O 1
ATOM 1857 N N . THR A 1 249 ? 13.817 -12.455 12.092 1.00 86.06 249 THR A N 1
ATOM 1858 C CA . THR A 1 249 ? 12.747 -12.806 13.035 1.00 86.06 249 THR A CA 1
ATOM 1859 C C . THR A 1 249 ? 12.313 -11.588 13.852 1.00 86.06 249 THR A C 1
ATOM 1861 O O . THR A 1 249 ? 11.114 -11.349 13.990 1.00 86.06 249 THR A O 1
ATOM 1864 N N . GLU A 1 250 ? 13.262 -10.777 14.320 1.00 84.12 250 GLU A N 1
ATOM 1865 C CA . GLU A 1 250 ? 13.004 -9.508 15.008 1.00 84.12 250 GLU A CA 1
ATOM 1866 C C . GLU A 1 250 ? 12.307 -8.493 14.095 1.00 84.12 250 GLU A C 1
ATOM 1868 O O . GLU A 1 250 ? 11.325 -7.877 14.505 1.00 84.12 250 GLU A O 1
ATOM 1873 N N . GLU A 1 251 ? 12.730 -8.371 12.831 1.00 87.38 251 GLU A N 1
ATOM 1874 C CA . GLU A 1 251 ? 12.061 -7.517 11.839 1.00 87.38 251 GLU A CA 1
ATOM 1875 C C . GLU A 1 251 ? 10.596 -7.939 11.643 1.00 87.38 251 GLU A C 1
ATOM 1877 O O . GLU A 1 251 ? 9.687 -7.103 11.655 1.00 87.38 251 GLU A O 1
ATOM 1882 N N . ARG A 1 252 ? 10.341 -9.250 11.526 1.00 89.19 252 ARG A N 1
ATOM 1883 C CA . ARG A 1 252 ? 8.975 -9.782 11.448 1.00 89.19 252 ARG A CA 1
ATOM 1884 C C . ARG A 1 252 ? 8.172 -9.442 12.704 1.00 89.19 252 ARG A C 1
ATOM 1886 O O . ARG A 1 252 ? 7.018 -9.033 12.584 1.00 89.19 252 ARG A O 1
ATOM 1893 N N . GLN A 1 253 ? 8.758 -9.609 13.885 1.00 88.62 253 GLN A N 1
ATOM 1894 C CA . GLN A 1 253 ? 8.089 -9.336 15.154 1.00 88.62 253 GLN A CA 1
ATOM 1895 C C . GLN A 1 253 ? 7.734 -7.849 15.303 1.00 88.62 253 GLN A C 1
ATOM 1897 O O . GLN A 1 253 ? 6.596 -7.525 15.639 1.00 88.62 253 GLN A O 1
ATOM 1902 N N . ALA A 1 254 ? 8.644 -6.942 14.942 1.00 88.56 254 ALA A N 1
ATOM 1903 C CA . ALA A 1 254 ? 8.388 -5.502 14.945 1.00 88.56 254 ALA A CA 1
ATOM 1904 C C . ALA A 1 254 ? 7.229 -5.110 14.007 1.00 88.56 254 ALA A C 1
ATOM 1906 O O . ALA A 1 254 ? 6.431 -4.219 14.318 1.00 88.56 254 ALA A O 1
ATOM 1907 N N . LEU A 1 255 ? 7.081 -5.795 12.866 1.00 89.81 255 LEU A N 1
ATOM 1908 C CA . LEU A 1 255 ? 5.936 -5.594 11.974 1.00 89.81 255 LEU A CA 1
ATOM 1909 C C . LEU A 1 255 ? 4.619 -6.061 12.598 1.00 89.81 255 LEU A C 1
ATOM 1911 O O . LEU A 1 255 ? 3.609 -5.370 12.459 1.00 89.81 255 LEU A O 1
ATOM 1915 N N . ILE A 1 256 ? 4.620 -7.185 13.315 1.00 89.38 256 ILE A N 1
ATOM 1916 C CA . ILE A 1 256 ? 3.442 -7.674 14.048 1.00 89.38 256 ILE A CA 1
ATOM 1917 C C . ILE A 1 256 ? 3.049 -6.687 15.149 1.00 89.38 256 ILE A C 1
ATOM 1919 O O . ILE A 1 256 ? 1.876 -6.337 15.267 1.00 89.38 256 ILE A O 1
ATOM 1923 N N . GLU A 1 257 ? 4.016 -6.177 15.909 1.00 86.88 257 GLU A N 1
ATOM 1924 C CA . GLU A 1 257 ? 3.783 -5.170 16.951 1.00 86.88 257 GLU A CA 1
ATOM 1925 C C . GLU A 1 257 ? 3.181 -3.885 16.382 1.00 86.88 257 GLU A C 1
ATOM 1927 O O . GLU A 1 257 ? 2.243 -3.325 16.953 1.00 86.88 257 GLU A O 1
ATOM 1932 N N . ARG A 1 258 ? 3.648 -3.452 15.207 1.00 92.31 258 ARG A N 1
ATOM 1933 C CA . ARG A 1 258 ? 3.066 -2.313 14.494 1.00 92.31 258 ARG A CA 1
ATOM 1934 C C . ARG A 1 258 ? 1.609 -2.561 14.096 1.00 92.31 258 ARG A C 1
ATOM 1936 O O . ARG A 1 258 ? 0.782 -1.664 14.253 1.00 92.31 258 ARG A O 1
ATOM 1943 N N . VAL A 1 259 ? 1.277 -3.753 13.600 1.00 92.38 259 VAL A N 1
ATOM 1944 C CA . VAL A 1 259 ? -0.113 -4.125 13.279 1.00 92.38 259 VAL A CA 1
ATOM 1945 C C . VAL A 1 259 ? -0.968 -4.199 14.550 1.00 92.38 259 VAL A C 1
ATOM 1947 O O . VAL A 1 259 ? -2.093 -3.704 14.558 1.00 92.38 259 VAL A O 1
ATOM 1950 N N . ALA A 1 260 ? -0.426 -4.715 15.653 1.00 88.69 260 ALA A N 1
ATOM 1951 C CA . ALA A 1 260 ? -1.111 -4.735 16.944 1.00 88.69 260 ALA A CA 1
ATOM 1952 C C . ALA A 1 260 ? -1.363 -3.328 17.509 1.00 88.69 260 ALA A C 1
ATOM 1954 O O . ALA A 1 260 ? -2.406 -3.089 18.117 1.00 88.69 260 ALA A O 1
ATOM 1955 N N . ALA A 1 261 ? -0.464 -2.370 17.272 1.00 89.38 261 ALA A N 1
ATOM 1956 C CA . ALA A 1 261 ? -0.687 -0.973 17.636 1.00 89.38 261 ALA A CA 1
ATOM 1957 C C . ALA A 1 261 ? -1.843 -0.336 16.840 1.00 89.38 261 ALA A C 1
ATOM 1959 O O . ALA A 1 261 ? -2.603 0.459 17.396 1.00 89.38 261 ALA A O 1
ATOM 1960 N N . LEU A 1 262 ? -2.014 -0.702 15.561 1.00 91.31 262 LEU A N 1
ATOM 1961 C CA . LEU A 1 262 ? -3.174 -0.277 14.766 1.00 91.31 262 LEU A CA 1
ATOM 1962 C C . LEU A 1 262 ? -4.480 -0.868 15.307 1.00 91.31 262 LEU A C 1
ATOM 1964 O O . LEU A 1 262 ? -5.475 -0.152 15.386 1.00 91.31 262 LEU A O 1
ATOM 1968 N N . GLU A 1 263 ? -4.465 -2.136 15.720 1.00 91.94 263 GLU A N 1
ATOM 1969 C CA . GLU A 1 263 ? -5.629 -2.782 16.336 1.00 91.94 263 GLU A CA 1
ATOM 1970 C C . GLU A 1 263 ? -6.011 -2.119 17.658 1.00 91.94 263 GLU A C 1
ATOM 1972 O O . GLU A 1 263 ? -7.177 -1.803 17.871 1.00 91.94 263 GLU A O 1
ATOM 1977 N N . LEU A 1 264 ? -5.032 -1.840 18.524 1.00 90.81 264 LEU A N 1
ATOM 1978 C CA . LEU A 1 264 ? -5.280 -1.124 19.775 1.00 90.81 264 LEU A CA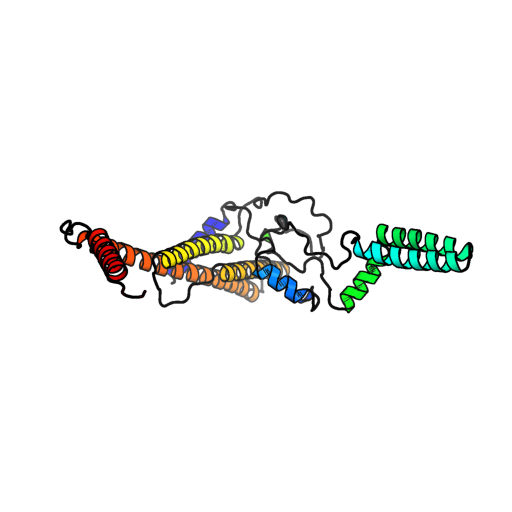 1
ATOM 1979 C C . LEU A 1 264 ? -5.932 0.234 19.498 1.00 90.81 264 LEU A C 1
ATOM 1981 O O . LEU A 1 264 ? -6.889 0.627 20.157 1.00 90.81 264 LEU A O 1
ATOM 1985 N N . ARG A 1 265 ? -5.447 0.942 18.474 1.00 88.25 265 ARG A N 1
ATOM 1986 C CA . ARG A 1 265 ? -6.007 2.234 18.087 1.00 88.25 265 ARG A CA 1
ATOM 1987 C C . ARG A 1 265 ? -7.440 2.129 17.558 1.00 88.25 265 ARG A C 1
ATOM 1989 O O . ARG A 1 265 ? -8.218 3.057 17.770 1.00 88.25 265 ARG A O 1
ATOM 1996 N N . ARG A 1 266 ? -7.778 1.032 16.877 1.00 91.94 266 ARG A N 1
ATOM 1997 C CA . ARG A 1 266 ? -9.143 0.708 16.441 1.00 91.94 266 ARG A CA 1
ATOM 1998 C C . ARG A 1 266 ? -10.050 0.419 17.635 1.00 91.94 266 ARG A C 1
ATOM 2000 O O . ARG A 1 266 ? -11.132 0.986 17.704 1.00 91.94 266 ARG A O 1
ATOM 2007 N N . GLN A 1 267 ? -9.585 -0.376 18.597 1.00 90.88 267 GLN A N 1
ATOM 2008 C CA . GLN A 1 267 ? -10.322 -0.682 19.829 1.00 90.88 267 GLN A CA 1
ATOM 2009 C C . GLN A 1 267 ? -10.644 0.591 20.621 1.00 90.88 267 GLN A C 1
ATOM 2011 O O . GLN A 1 267 ? -11.810 0.841 20.892 1.00 90.88 267 GLN A O 1
ATOM 2016 N N . GLU A 1 268 ? -9.657 1.469 20.847 1.00 88.44 268 GLU A N 1
ATOM 2017 C CA . GLU A 1 268 ? -9.882 2.774 21.497 1.00 88.44 268 GLU A CA 1
ATOM 2018 C C . GLU A 1 268 ? -10.955 3.622 20.786 1.00 88.44 268 GLU A C 1
ATOM 2020 O O . GLU A 1 268 ? -11.691 4.375 21.419 1.00 88.44 268 GLU A O 1
ATOM 2025 N N . MET A 1 269 ? -11.001 3.563 19.450 1.00 87.12 269 MET A N 1
ATOM 2026 C CA . MET A 1 269 ? -11.989 4.290 18.650 1.00 87.12 269 MET A CA 1
ATOM 2027 C C . MET A 1 269 ? -13.379 3.664 18.788 1.00 87.12 269 MET A C 1
ATOM 2029 O O . MET A 1 269 ? -14.353 4.393 18.938 1.00 87.12 269 MET A O 1
ATOM 2033 N N . THR A 1 270 ? -13.462 2.333 18.753 1.00 89.31 270 THR A N 1
ATOM 2034 C CA . THR A 1 270 ? -14.721 1.596 18.919 1.00 89.31 270 THR A CA 1
ATOM 2035 C C . THR A 1 270 ? -15.316 1.862 20.303 1.00 89.31 270 THR A C 1
ATOM 2037 O O . THR A 1 270 ? -16.465 2.274 20.396 1.00 89.31 270 THR A O 1
ATOM 2040 N N . GLU A 1 271 ? -14.508 1.750 21.360 1.00 89.50 271 GLU A N 1
ATOM 2041 C CA . GLU A 1 271 ? -14.922 2.031 22.741 1.00 89.50 271 GLU A CA 1
ATOM 2042 C C . GLU A 1 271 ? -15.440 3.467 22.897 1.00 89.50 271 GLU A C 1
ATOM 2044 O O . GLU A 1 271 ? -16.479 3.705 23.506 1.00 89.50 271 GLU A O 1
ATOM 2049 N N . ALA A 1 272 ? -14.757 4.450 22.301 1.00 85.94 272 ALA A N 1
ATOM 2050 C CA . ALA A 1 272 ? -15.213 5.835 22.357 1.00 85.94 272 ALA A CA 1
ATOM 2051 C C . ALA A 1 272 ? -16.557 6.056 21.641 1.00 85.94 272 ALA A C 1
ATOM 2053 O O . ALA A 1 272 ? -17.359 6.883 22.076 1.00 85.94 272 ALA A O 1
ATOM 2054 N N . LEU A 1 273 ? -16.802 5.332 20.546 1.00 87.19 273 LEU A N 1
ATOM 2055 C CA . LEU A 1 273 ? -18.073 5.371 19.824 1.00 87.19 273 LEU A CA 1
ATOM 2056 C C . LEU A 1 273 ? -19.200 4.695 20.614 1.00 87.19 273 LEU A C 1
ATOM 2058 O O . LEU A 1 273 ? -20.314 5.213 20.621 1.00 87.19 273 LEU A O 1
ATOM 2062 N N . GLU A 1 274 ? -18.914 3.587 21.298 1.00 89.62 274 GLU A N 1
ATOM 2063 C CA . GLU A 1 274 ? -19.870 2.891 22.168 1.00 89.62 274 GLU A CA 1
ATOM 2064 C C . GLU A 1 274 ? -20.291 3.772 23.348 1.00 89.62 274 GLU A C 1
ATOM 2066 O O . GLU A 1 274 ? -21.483 3.992 23.539 1.00 89.62 274 GLU A O 1
ATOM 2071 N N . VAL A 1 275 ? -19.335 4.394 24.048 1.00 86.88 275 VAL A N 1
ATOM 2072 C CA . VAL A 1 275 ? -19.624 5.328 25.154 1.00 86.88 275 VAL A CA 1
ATOM 2073 C C . VAL A 1 275 ? -20.496 6.500 24.690 1.00 86.88 275 VAL A C 1
ATOM 2075 O O . VAL A 1 275 ? -21.394 6.939 25.406 1.00 86.88 275 VAL A O 1
ATOM 2078 N N . MET A 1 276 ? -20.268 7.018 23.479 1.00 82.06 276 MET A N 1
ATOM 2079 C CA . MET A 1 276 ? -21.137 8.053 22.914 1.00 82.06 276 MET A CA 1
ATOM 2080 C C . MET A 1 276 ? -22.540 7.543 22.589 1.00 82.06 276 MET A C 1
ATOM 2082 O O . MET A 1 276 ? -23.508 8.274 22.797 1.00 82.06 276 MET A O 1
ATOM 2086 N N . ALA A 1 277 ? -22.657 6.328 22.054 1.00 84.31 277 ALA A N 1
ATOM 2087 C CA . ALA A 1 277 ? -23.947 5.727 21.739 1.00 84.31 277 ALA A CA 1
ATOM 2088 C C . ALA A 1 277 ? -24.768 5.470 23.012 1.00 84.31 277 ALA A C 1
ATOM 2090 O O . ALA A 1 277 ? -25.957 5.780 23.035 1.00 84.31 277 ALA A O 1
ATOM 2091 N N . GLU A 1 278 ? -24.128 4.988 24.079 1.00 85.31 278 GLU A N 1
ATOM 2092 C CA . GLU A 1 278 ? -24.738 4.818 25.401 1.00 85.31 278 GLU A CA 1
ATOM 2093 C C . GLU A 1 278 ? -25.186 6.162 25.983 1.00 85.31 278 GLU A C 1
ATOM 2095 O O . GLU A 1 278 ? -26.351 6.312 26.340 1.00 85.31 278 GLU A O 1
ATOM 2100 N N . ALA A 1 279 ? -24.318 7.179 25.976 1.00 81.25 279 ALA A N 1
ATOM 2101 C CA . ALA A 1 279 ? -24.677 8.515 26.454 1.00 81.25 279 ALA A CA 1
ATOM 2102 C C . ALA A 1 279 ? -25.855 9.122 25.667 1.00 81.25 279 ALA A C 1
ATOM 2104 O O . ALA A 1 279 ? -26.729 9.770 26.244 1.00 81.25 279 ALA A O 1
ATOM 2105 N N . ALA A 1 280 ? -25.907 8.907 24.348 1.00 79.12 280 ALA A N 1
ATOM 2106 C CA . ALA A 1 280 ? -27.023 9.345 23.515 1.00 79.12 280 ALA A CA 1
ATOM 2107 C C . ALA A 1 280 ? -28.325 8.591 23.840 1.00 79.12 280 ALA A C 1
ATOM 2109 O O . ALA A 1 280 ? -29.391 9.210 23.869 1.00 79.12 280 ALA A O 1
ATOM 2110 N N . ALA A 1 281 ? -28.247 7.285 24.112 1.00 80.75 281 ALA A N 1
ATOM 2111 C CA . ALA A 1 281 ? -29.391 6.475 24.519 1.00 80.75 281 ALA A CA 1
ATOM 2112 C C . ALA A 1 281 ? -29.929 6.912 25.891 1.00 80.75 281 ALA A C 1
ATOM 2114 O O . ALA A 1 281 ? -31.126 7.168 26.017 1.00 80.75 281 ALA A O 1
ATOM 2115 N N . GLU A 1 282 ? -29.051 7.119 26.877 1.00 78.50 282 GLU A N 1
ATOM 2116 C CA . GLU A 1 282 ? -29.417 7.619 28.208 1.00 78.50 282 GLU A CA 1
ATOM 2117 C C . GLU A 1 282 ? -30.066 9.007 28.148 1.00 78.50 282 GLU A C 1
ATOM 2119 O O . GLU A 1 282 ? -31.057 9.261 28.836 1.00 78.50 282 GLU A O 1
ATOM 2124 N N . LEU A 1 283 ? -29.552 9.901 27.297 1.00 74.00 283 LEU A N 1
ATOM 2125 C CA . LEU A 1 283 ? -30.165 11.204 27.028 1.00 74.00 283 LEU A CA 1
ATOM 2126 C C . LEU A 1 283 ? -31.548 11.069 26.382 1.00 74.00 283 LEU A C 1
ATOM 2128 O O . LEU A 1 283 ? -32.431 11.869 26.686 1.00 74.00 283 LEU A O 1
ATOM 2132 N N . SER A 1 284 ? -31.748 10.078 25.509 1.00 71.31 284 SER A N 1
ATOM 2133 C CA . SER A 1 284 ? -33.042 9.829 24.867 1.00 71.31 284 SER A CA 1
ATOM 2134 C C . SER A 1 284 ? -34.084 9.251 25.830 1.00 71.31 284 SER A C 1
ATOM 2136 O O . SER A 1 284 ? -35.238 9.667 25.782 1.00 71.31 284 SER A O 1
ATOM 2138 N N . ASP A 1 285 ? -33.667 8.381 26.756 1.00 69.69 285 ASP A N 1
ATOM 2139 C CA . ASP A 1 285 ? -34.536 7.778 27.776 1.00 69.69 285 ASP A CA 1
ATOM 2140 C C . ASP A 1 285 ? -34.823 8.742 28.939 1.00 69.69 285 ASP A C 1
ATOM 2142 O O . ASP A 1 285 ? -35.891 8.695 29.552 1.00 69.69 285 ASP A O 1
ATOM 2146 N N . SER A 1 286 ? -33.887 9.652 29.230 1.00 59.12 286 SER A N 1
ATOM 2147 C CA . SER A 1 286 ? -34.028 10.684 30.267 1.00 59.12 286 SER A CA 1
ATOM 2148 C C . SER A 1 286 ? -34.691 11.967 29.761 1.00 59.12 286 SER A C 1
ATOM 2150 O O . SER A 1 286 ? -34.970 12.867 30.560 1.00 59.12 286 SER A O 1
ATOM 2152 N N . ALA A 1 287 ? -34.938 12.089 28.453 1.00 51.19 287 ALA A N 1
ATOM 2153 C CA . ALA A 1 287 ? -35.667 13.220 27.904 1.00 51.19 287 ALA A CA 1
ATOM 2154 C C . ALA A 1 287 ? -37.125 13.148 28.395 1.00 51.19 287 ALA A C 1
ATOM 2156 O O . ALA A 1 287 ? -37.838 12.201 28.052 1.00 51.19 287 ALA A O 1
ATOM 2157 N N . PRO A 1 288 ? -37.620 14.123 29.187 1.00 51.50 288 PRO A N 1
ATOM 2158 C CA . PRO A 1 288 ? -39.039 14.165 29.502 1.00 51.50 288 PRO A CA 1
ATOM 2159 C C . PRO A 1 288 ? -39.797 14.246 28.179 1.00 51.50 288 PRO A C 1
ATOM 2161 O O . PRO A 1 288 ? -39.415 15.041 27.318 1.00 51.50 288 PRO A O 1
ATOM 2164 N N . ALA A 1 289 ? -40.845 13.430 28.010 1.00 51.66 289 ALA A N 1
ATOM 2165 C CA . ALA A 1 289 ? -41.745 13.530 26.866 1.00 51.66 289 ALA A CA 1
ATOM 2166 C C . ALA A 1 289 ? -42.115 15.005 26.696 1.00 51.66 289 ALA A C 1
ATOM 2168 O O . ALA A 1 289 ? -42.807 15.573 27.546 1.00 51.66 289 ALA A O 1
ATOM 2169 N N . ALA A 1 290 ? -41.559 15.649 25.666 1.00 48.56 290 ALA A N 1
ATOM 2170 C CA . ALA A 1 290 ? -41.753 17.072 25.477 1.00 48.56 290 ALA A CA 1
ATOM 2171 C C . ALA A 1 290 ? -43.269 17.300 25.399 1.00 48.56 290 ALA A C 1
ATOM 2173 O O . ALA A 1 290 ? -43.931 16.598 24.623 1.00 48.56 290 ALA A O 1
ATOM 2174 N N . PRO A 1 291 ? -43.859 18.221 26.190 1.00 50.25 291 PRO A N 1
ATOM 2175 C CA . PRO A 1 291 ? -45.219 18.632 25.901 1.00 50.25 291 PRO A CA 1
ATOM 2176 C C . PRO A 1 291 ? -45.204 19.072 24.440 1.00 50.25 291 PRO A C 1
ATOM 2178 O O . PRO A 1 291 ? -44.326 19.837 24.043 1.00 50.25 291 PRO A O 1
ATOM 2181 N N . VAL A 1 292 ? -46.105 18.521 23.628 1.00 56.41 292 VAL A N 1
ATOM 2182 C CA . VAL A 1 292 ? -46.256 18.910 22.225 1.00 56.41 292 VAL A CA 1
ATOM 2183 C C . VAL A 1 292 ? -46.692 20.374 22.226 1.00 56.41 292 VAL A C 1
ATOM 2185 O O . VAL A 1 292 ? -47.879 20.689 22.266 1.00 56.41 292 VAL A O 1
ATOM 2188 N N . VAL A 1 293 ? -45.723 21.283 22.287 1.00 57.94 293 VAL A N 1
ATOM 2189 C CA . VAL A 1 293 ? -45.946 22.703 22.075 1.00 57.94 293 VAL A CA 1
ATOM 2190 C C . VAL A 1 293 ? -46.048 22.855 20.560 1.00 57.94 293 VAL A C 1
ATOM 2192 O O . VAL A 1 293 ? -45.141 22.399 19.859 1.00 57.94 293 VAL A O 1
ATOM 2195 N N . PRO A 1 294 ? -47.148 23.420 20.033 1.00 55.12 294 PRO A N 1
ATOM 2196 C CA . PRO A 1 294 ? -47.285 23.636 18.602 1.00 55.12 294 PRO A CA 1
ATOM 2197 C C . PRO A 1 294 ? -46.086 24.438 18.104 1.00 55.12 294 PRO A C 1
ATOM 2199 O O . PRO A 1 294 ? -45.695 25.413 18.744 1.00 55.12 294 PRO A O 1
ATOM 2202 N N . ASP A 1 295 ? -45.505 24.035 16.980 1.00 57.94 295 ASP A N 1
ATOM 2203 C CA . ASP A 1 295 ? -44.444 24.807 16.351 1.00 57.94 295 ASP A CA 1
ATOM 2204 C C . ASP A 1 295 ? -45.008 26.172 15.916 1.00 57.94 295 ASP A C 1
ATOM 2206 O O . ASP A 1 295 ? -45.845 26.271 15.019 1.00 57.94 295 ASP A O 1
ATOM 2210 N N . LEU A 1 296 ? -44.608 27.232 16.622 1.00 60.91 296 LEU A N 1
ATOM 2211 C CA . LEU A 1 296 ? -45.049 28.604 16.363 1.00 60.91 296 LEU A CA 1
ATOM 2212 C C . LEU A 1 296 ? -44.099 29.346 15.413 1.00 60.91 296 LEU A C 1
ATOM 2214 O O . LEU A 1 296 ? -44.306 30.536 15.163 1.00 60.91 296 LEU A O 1
ATOM 2218 N N . SER A 1 297 ? -43.054 28.690 14.898 1.00 66.56 297 SER A N 1
ATOM 2219 C CA . SER A 1 297 ? -42.059 29.333 14.034 1.00 66.56 297 SER A CA 1
ATOM 2220 C C . SER A 1 297 ? -42.689 29.937 12.772 1.00 66.56 297 SER A C 1
ATOM 2222 O O . SER A 1 297 ? -42.401 31.093 12.450 1.00 66.56 297 SER A O 1
ATOM 2224 N N . ASP A 1 298 ? -43.661 29.255 12.161 1.00 67.06 298 ASP A N 1
ATOM 2225 C CA . ASP A 1 298 ? -44.448 29.767 11.028 1.00 67.06 298 ASP A CA 1
ATOM 2226 C C . ASP A 1 298 ? -45.311 30.989 11.392 1.00 67.06 298 ASP A C 1
ATOM 2228 O O . ASP A 1 298 ? -45.450 31.932 10.607 1.00 67.06 298 ASP A O 1
ATOM 2232 N N . LEU A 1 299 ? -45.867 31.021 12.607 1.00 66.06 299 LEU A N 1
ATOM 2233 C CA . LEU A 1 299 ? -46.655 32.154 13.109 1.00 66.06 299 LEU A CA 1
ATOM 2234 C C . LEU A 1 299 ? -45.778 33.392 13.335 1.00 66.06 299 LEU A C 1
ATOM 2236 O O . LEU A 1 299 ? -46.165 34.505 12.964 1.00 66.06 299 LEU A O 1
ATOM 2240 N N . TYR A 1 300 ? -44.576 33.213 13.888 1.00 66.19 300 TYR A N 1
ATOM 2241 C CA . TYR A 1 300 ? -43.622 34.308 14.060 1.00 66.19 300 TYR A CA 1
ATOM 2242 C C . TYR A 1 300 ? -43.072 34.808 12.720 1.00 66.19 300 TYR A C 1
ATOM 2244 O O . TYR A 1 300 ? -43.025 36.026 12.515 1.00 66.19 300 TYR A O 1
ATOM 2252 N N . ALA A 1 301 ? -42.741 33.907 11.790 1.00 66.88 301 ALA A N 1
ATOM 2253 C CA . ALA A 1 301 ? -42.304 34.259 10.441 1.00 66.88 301 ALA A CA 1
ATOM 2254 C C . ALA A 1 301 ? -43.375 35.074 9.698 1.00 66.88 301 ALA A C 1
ATOM 2256 O O . ALA A 1 301 ? -43.085 36.163 9.196 1.00 66.88 301 ALA A O 1
ATOM 2257 N N . ASN A 1 302 ? -44.636 34.632 9.731 1.00 68.56 302 ASN A N 1
ATOM 2258 C CA . ASN A 1 302 ? -45.744 35.372 9.125 1.00 68.56 302 ASN A CA 1
ATOM 2259 C C . ASN A 1 302 ? -45.971 36.735 9.791 1.00 68.56 302 ASN A C 1
ATOM 2261 O O . ASN A 1 302 ? -46.203 37.728 9.103 1.00 68.56 302 ASN A O 1
ATOM 2265 N N . SER A 1 303 ? -45.841 36.834 11.117 1.00 69.06 303 SER A N 1
ATOM 2266 C CA . SER A 1 303 ? -45.989 38.118 11.817 1.00 69.06 303 SER A CA 1
ATOM 2267 C C . SER A 1 303 ? -44.937 39.156 11.393 1.00 69.06 303 SER A C 1
ATOM 2269 O O . SER A 1 303 ? -45.251 40.343 11.269 1.00 69.06 303 SER A O 1
ATOM 2271 N N . LEU A 1 304 ? -43.704 38.717 11.115 1.00 68.62 304 LEU A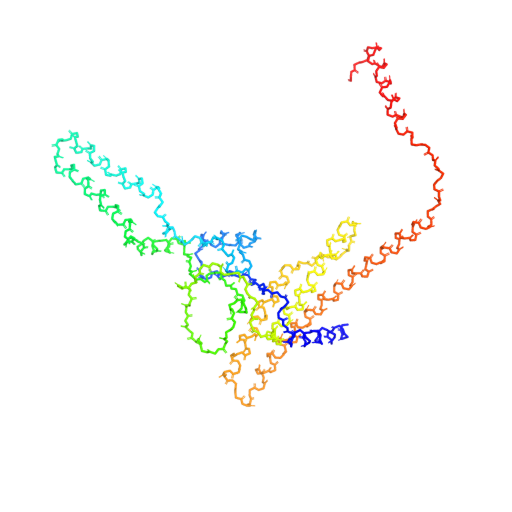 N 1
ATOM 2272 C CA . LEU A 1 304 ? -42.625 39.565 10.607 1.00 68.62 304 LEU A CA 1
ATOM 2273 C C . LEU A 1 304 ? -42.897 40.018 9.172 1.00 68.62 304 LEU A C 1
ATOM 2275 O O . LEU A 1 304 ? -42.751 41.206 8.885 1.00 68.62 304 LEU A O 1
ATOM 2279 N N . VAL A 1 305 ? -43.370 39.113 8.310 1.00 72.62 305 VAL A N 1
ATOM 2280 C CA . VAL A 1 305 ? -43.777 39.438 6.933 1.00 72.62 305 VAL A CA 1
ATOM 2281 C C . VAL A 1 305 ? -44.921 40.455 6.928 1.00 72.62 305 VAL A C 1
ATOM 2283 O O . VAL A 1 305 ? -44.869 41.434 6.186 1.00 72.62 305 VAL A O 1
ATOM 2286 N N . HIS A 1 306 ? -45.918 40.300 7.803 1.00 72.94 306 HIS A N 1
ATOM 2287 C CA . HIS A 1 306 ? -47.023 41.255 7.916 1.00 72.94 306 HIS A CA 1
ATOM 2288 C C . HIS A 1 306 ? -46.580 42.622 8.453 1.00 72.94 306 HIS A C 1
ATOM 2290 O O . HIS A 1 306 ? -47.046 43.643 7.950 1.00 72.94 306 HIS A O 1
ATOM 2296 N N . ARG A 1 307 ? -45.653 42.681 9.420 1.00 71.00 307 ARG A N 1
ATOM 2297 C CA . ARG A 1 307 ? -45.087 43.959 9.894 1.00 71.00 307 ARG A CA 1
ATOM 2298 C C . ARG A 1 307 ? -44.218 44.638 8.840 1.00 71.00 307 ARG A C 1
ATOM 2300 O O . ARG A 1 307 ? -44.305 45.851 8.686 1.00 71.00 307 ARG A O 1
ATOM 2307 N N . GLN A 1 308 ? -43.419 43.882 8.089 1.00 71.06 308 GLN A N 1
ATOM 2308 C CA . GLN A 1 308 ? -42.657 44.428 6.963 1.00 71.06 308 GLN A CA 1
ATOM 2309 C C . GLN A 1 308 ? -43.590 44.955 5.870 1.00 71.06 308 GLN A C 1
ATOM 2311 O O . GLN A 1 308 ? -43.393 46.071 5.397 1.00 71.06 308 GLN A O 1
ATOM 2316 N N . ALA A 1 309 ? -44.646 44.216 5.522 1.00 69.50 309 ALA A N 1
ATOM 2317 C CA . ALA A 1 309 ? -45.655 44.675 4.572 1.00 69.50 309 ALA A CA 1
ATOM 2318 C C . ALA A 1 309 ? -46.373 45.946 5.061 1.00 69.50 309 ALA A C 1
ATOM 2320 O O . ALA A 1 309 ? -46.531 46.890 4.292 1.00 69.50 309 ALA A O 1
ATOM 2321 N N . ALA A 1 310 ? -46.743 46.013 6.344 1.00 73.81 310 ALA A N 1
ATOM 2322 C CA . ALA A 1 310 ? -47.355 47.199 6.941 1.00 73.81 310 ALA A CA 1
ATOM 2323 C C . ALA A 1 310 ? -46.418 48.419 6.914 1.00 73.81 310 ALA A C 1
ATOM 2325 O O . ALA A 1 310 ? -46.859 49.512 6.569 1.00 73.81 310 ALA A O 1
ATOM 2326 N N . ASN A 1 311 ? -45.125 48.236 7.199 1.00 66.75 311 ASN A N 1
ATOM 2327 C CA . ASN A 1 311 ? -44.127 49.308 7.120 1.00 66.75 311 ASN A CA 1
ATOM 2328 C C . ASN A 1 311 ? -43.920 49.812 5.684 1.00 66.75 311 ASN A C 1
ATOM 2330 O O . ASN A 1 311 ? -43.785 51.017 5.479 1.00 66.75 311 ASN A O 1
ATOM 2334 N N . VAL A 1 312 ? -43.954 48.916 4.692 1.00 62.84 312 VAL A N 1
ATOM 2335 C CA . VAL A 1 312 ? -43.893 49.286 3.268 1.00 62.84 312 VAL A CA 1
ATOM 2336 C C . VAL A 1 312 ? -45.142 50.068 2.849 1.00 62.84 312 VAL A C 1
ATOM 2338 O O . VAL A 1 312 ? -45.028 51.077 2.159 1.00 62.84 312 VAL A O 1
ATOM 2341 N N . ILE A 1 313 ? -46.330 49.652 3.300 1.00 69.50 313 ILE A N 1
ATOM 2342 C CA . ILE A 1 313 ? -47.593 50.363 3.038 1.00 69.50 313 ILE A CA 1
ATOM 2343 C C . ILE A 1 313 ? -47.603 51.743 3.711 1.00 69.50 313 ILE A C 1
ATOM 2345 O O . ILE A 1 313 ? -48.079 52.710 3.122 1.00 69.50 313 ILE A O 1
ATOM 2349 N N . ALA A 1 314 ? -47.039 51.859 4.914 1.00 68.00 314 ALA A N 1
ATOM 2350 C CA . ALA A 1 314 ? -46.913 53.119 5.644 1.00 68.00 314 ALA A CA 1
ATOM 2351 C C . ALA A 1 314 ? -45.831 54.066 5.077 1.00 68.00 314 ALA A C 1
ATOM 2353 O O . ALA A 1 314 ? -45.614 55.140 5.634 1.00 68.00 314 ALA A O 1
ATOM 2354 N N . GLY A 1 315 ? -45.157 53.697 3.979 1.00 57.69 315 GLY A N 1
ATOM 2355 C CA . GLY A 1 315 ? -44.161 54.535 3.305 1.00 57.69 315 GLY A CA 1
ATOM 2356 C C . GLY A 1 315 ? -42.765 54.522 3.939 1.00 57.69 315 GLY A C 1
ATOM 2357 O O . GLY A 1 315 ? -41.947 55.381 3.613 1.00 57.69 315 GLY A O 1
ATOM 2358 N N . GLY A 1 316 ? -42.467 53.566 4.827 1.00 52.38 316 GLY A N 1
ATOM 2359 C CA . GLY A 1 316 ? -41.121 53.355 5.361 1.00 52.38 316 GLY A CA 1
ATOM 2360 C C . GLY A 1 316 ? -40.200 52.725 4.311 1.00 52.38 316 GLY A C 1
ATOM 2361 O O . GLY A 1 316 ? -40.537 51.698 3.721 1.00 52.38 316 GLY A O 1
ATOM 2362 N N . ALA A 1 317 ? -39.045 53.345 4.052 1.00 55.81 317 ALA A N 1
ATOM 2363 C CA . ALA A 1 317 ? -38.043 52.814 3.126 1.00 55.81 317 ALA A CA 1
ATOM 2364 C C . ALA A 1 317 ? -37.414 51.507 3.654 1.00 55.81 317 ALA A C 1
ATOM 2366 O O . ALA A 1 317 ? -37.302 51.324 4.865 1.00 55.81 317 ALA A O 1
ATOM 2367 N N . ARG A 1 318 ? -37.046 50.622 2.715 1.00 49.62 318 ARG A N 1
ATOM 2368 C CA . ARG A 1 318 ? -36.461 49.287 2.949 1.00 49.62 318 ARG A CA 1
ATOM 2369 C C . ARG A 1 318 ? -35.235 49.299 3.853 1.00 49.62 318 ARG A C 1
ATOM 2371 O O . ARG A 1 318 ? -34.376 50.184 3.649 1.00 49.62 318 ARG A O 1
#